Protein AF-A0A229GHH5-F1 (afdb_monomer_lite)

Radius of gyration: 26.17 Å; chains: 1; bounding box: 45×93×49 Å

Foldseek 3Di:
DDDDDDDDDDDDDDDDDDDDDDDDDPDPDPPQDDAAPAQFQKEKEKDWDKAQCPADPPDPVGNIDIWIKIKIAGAPDAPPFDADPSASYGYPGHHDADPVWAAAEEEEEEAAVCLPPDDPVQRNVRSNGYTYMGTSDNPDALVNVVVVVVVVCVVDPGRHDLQHYEYEYAFDDDDPPDATRRVRNCVVDVSYFKYWHWLHPGDPDDPDSPWTWTWIDGPVPPDDPDPTPTDTDDDDDD

Secondary structure (DSSP, 8-state):
---------PPPPPP---PPPPPPPPPPP--PPPPP-SSS-EEEEEEEEEETTSPPTT-TT--SEEEEEEEEEEBS--TTSPBPTTSSEEETPPB---TT-SEEEEEEEPPTT-TTS--HHHHHHHHTT-EEEEE--TT--HHHHHHHHHHHHHHSTTTEEEEEEEEEE-PPPPSTTPPPHHHHHHHH-TTEEEEEEES----S--S-TTS-EEEEEETT--SSTT--EEEE------

Sequence (238 aa):
MTTYTTGRGPHRSEPTASAPLAAPAPAPASAGMAAPTGPHPVGMISLPLVHRDRPEPGVRSKPFRELMVDVRYPAREVERYERTPGTFVHEDAPPALDPSGPRPVVLHSPGVGEAYAPSPLAEELASHGYVVVTIVQDDARASDVRFVLDQLISFAPGVLDLSRIGLVGRSARARAGGRPADLATLHDDPRITAVADLDGNLAASTDDPRTPLVAFFDRRLRGGEGTAVAATAARAGR

Structure (mmCIF, N/CA/C/O backbone):
data_AF-A0A229GHH5-F1
#
_entry.id   AF-A0A229GHH5-F1
#
loop_
_atom_site.group_PDB
_atom_site.id
_atom_site.type_symbol
_atom_site.label_atom_id
_atom_site.label_alt_id
_atom_site.label_comp_id
_atom_site.label_asym_id
_atom_site.label_entity_id
_atom_site.label_seq_id
_atom_site.pdbx_PDB_ins_code
_atom_site.Cartn_x
_atom_site.Cartn_y
_atom_site.Cartn_z
_atom_site.occupancy
_atom_site.B_iso_or_equiv
_atom_site.auth_seq_id
_atom_site.auth_comp_id
_atom_site.auth_asym_id
_atom_site.auth_atom_id
_atom_site.pdbx_PDB_model_num
ATOM 1 N N . MET A 1 1 ? -1.408 70.032 -23.522 1.00 40.44 1 MET A N 1
ATOM 2 C CA . MET A 1 1 ? -0.559 71.097 -22.952 1.00 40.44 1 MET A CA 1
ATOM 3 C C . MET A 1 1 ? -1.431 71.936 -22.033 1.00 40.44 1 MET A C 1
ATOM 5 O O . MET A 1 1 ? -2.161 72.787 -22.514 1.00 40.44 1 MET A O 1
ATOM 9 N N . THR A 1 2 ? -1.420 71.630 -20.734 1.00 30.27 2 THR A N 1
ATOM 10 C CA . THR A 1 2 ? -2.094 72.416 -19.690 1.00 30.27 2 THR A CA 1
ATOM 11 C C . THR A 1 2 ? -1.283 72.244 -18.413 1.00 30.27 2 THR A C 1
ATOM 13 O O . THR A 1 2 ? -1.240 71.161 -17.839 1.00 30.27 2 THR A O 1
ATOM 16 N N . THR A 1 3 ? -0.577 73.297 -18.025 1.00 29.25 3 THR A N 1
ATOM 17 C CA . THR A 1 3 ? 0.114 73.432 -16.741 1.00 29.25 3 THR A CA 1
ATOM 18 C C . THR A 1 3 ? -0.715 74.338 -15.846 1.00 29.25 3 THR A C 1
ATOM 20 O O . THR A 1 3 ? -1.084 75.421 -16.293 1.00 29.25 3 THR A O 1
ATOM 23 N N . TYR A 1 4 ? -0.912 73.958 -14.583 1.00 28.27 4 TYR A N 1
ATOM 24 C CA . TYR A 1 4 ? -1.168 74.917 -13.511 1.00 28.27 4 TYR A CA 1
ATOM 25 C C . TYR A 1 4 ? -0.300 74.594 -12.294 1.00 28.27 4 TYR A C 1
ATOM 27 O O . TYR A 1 4 ? -0.301 73.486 -11.763 1.00 28.27 4 TYR A O 1
ATOM 35 N N . THR A 1 5 ? 0.477 75.609 -11.930 1.00 33.56 5 THR A N 1
ATOM 36 C CA . THR A 1 5 ? 1.365 75.741 -10.775 1.00 33.56 5 THR A CA 1
ATOM 37 C C . THR A 1 5 ? 0.596 76.295 -9.571 1.00 33.56 5 THR A C 1
ATOM 39 O O . THR A 1 5 ? -0.406 76.981 -9.756 1.00 33.56 5 THR A O 1
ATOM 42 N N . THR A 1 6 ? 1.180 76.095 -8.380 1.00 35.06 6 THR A N 1
ATOM 43 C CA . THR A 1 6 ? 1.045 76.782 -7.066 1.00 35.06 6 THR A CA 1
ATOM 44 C C . THR A 1 6 ? 0.482 75.860 -5.975 1.00 35.06 6 THR A C 1
ATOM 46 O O . THR A 1 6 ? -0.466 75.132 -6.211 1.00 35.06 6 THR A O 1
ATOM 49 N N . GLY A 1 7 ? 1.037 75.772 -4.764 1.00 32.44 7 GLY A N 1
ATOM 50 C CA . GLY A 1 7 ? 2.094 76.539 -4.112 1.00 32.44 7 GLY A CA 1
ATOM 51 C C . GLY A 1 7 ? 2.624 75.803 -2.870 1.00 32.44 7 GLY A C 1
ATOM 52 O O . GLY A 1 7 ? 2.018 74.856 -2.376 1.00 32.44 7 GLY A O 1
ATOM 53 N N . ARG A 1 8 ? 3.799 76.233 -2.404 1.00 34.56 8 ARG A N 1
ATOM 54 C CA . ARG A 1 8 ? 4.569 75.681 -1.280 1.00 34.56 8 ARG A CA 1
ATOM 55 C C . ARG A 1 8 ? 4.368 76.564 -0.043 1.00 34.56 8 ARG A C 1
ATOM 57 O O . ARG A 1 8 ? 4.677 77.749 -0.103 1.00 34.56 8 ARG A O 1
ATOM 64 N N . GLY A 1 9 ? 3.923 75.977 1.067 1.00 35.19 9 GLY A N 1
ATOM 65 C CA . GLY A 1 9 ? 4.003 76.536 2.424 1.00 35.19 9 GLY A CA 1
ATOM 66 C C . GLY A 1 9 ? 4.764 75.567 3.349 1.00 35.19 9 GLY A C 1
ATOM 67 O O . GLY A 1 9 ? 4.702 74.359 3.111 1.00 35.19 9 GLY A O 1
ATOM 68 N N . PRO A 1 10 ? 5.538 76.041 4.345 1.00 40.44 10 PRO A N 1
ATOM 69 C CA . PRO A 1 10 ? 6.452 75.199 5.116 1.00 40.44 10 PRO A CA 1
ATOM 70 C C . PRO A 1 10 ? 5.734 74.530 6.297 1.00 40.44 10 PRO A C 1
ATOM 72 O O . PRO A 1 10 ? 5.226 75.215 7.183 1.00 40.44 10 PRO A O 1
ATOM 75 N N . HIS A 1 11 ? 5.723 73.195 6.346 1.00 38.75 11 HIS A N 1
ATOM 76 C CA . HIS A 1 11 ? 5.256 72.459 7.522 1.00 38.75 11 HIS A CA 1
ATOM 77 C C . HIS A 1 11 ? 6.416 72.143 8.471 1.00 38.75 11 HIS A C 1
ATOM 79 O O . HIS A 1 11 ? 7.447 71.600 8.078 1.00 38.75 11 HIS A O 1
ATOM 85 N N . ARG A 1 12 ? 6.200 72.550 9.725 1.00 36.72 12 ARG A N 1
ATOM 86 C CA . ARG A 1 12 ? 6.979 72.253 10.928 1.00 36.72 12 ARG A CA 1
ATOM 87 C C . ARG A 1 12 ? 7.277 70.758 11.064 1.00 36.72 12 ARG A C 1
ATOM 89 O O . ARG A 1 12 ? 6.401 69.930 10.847 1.00 36.72 12 ARG A O 1
ATOM 96 N N . SER A 1 13 ? 8.489 70.457 11.512 1.00 37.50 13 SER A N 1
ATOM 97 C CA . SER A 1 13 ? 8.941 69.135 11.937 1.00 37.50 13 SER A CA 1
ATOM 98 C C . SER A 1 13 ? 8.205 68.701 13.211 1.00 37.50 13 SER A C 1
ATOM 100 O O . SER A 1 13 ? 8.358 69.341 14.252 1.00 37.50 13 SER A O 1
ATOM 102 N N . GLU A 1 14 ? 7.422 67.626 13.137 1.00 39.31 14 GLU A N 1
ATOM 103 C CA . GLU A 1 14 ? 6.889 66.924 14.311 1.00 39.31 14 GLU A CA 1
ATOM 104 C C . GLU A 1 14 ? 7.851 65.802 14.752 1.00 39.31 14 GLU A C 1
ATOM 106 O O . GLU A 1 14 ? 8.554 65.231 13.913 1.00 39.31 14 GLU A O 1
ATOM 111 N N . PRO A 1 15 ? 7.932 65.496 16.059 1.00 37.75 15 PRO A N 1
ATOM 112 C CA . PRO A 1 15 ? 8.856 64.502 16.586 1.00 37.75 15 PRO A CA 1
ATOM 113 C C . PRO A 1 15 ? 8.363 63.083 16.280 1.00 37.75 15 PRO A C 1
ATOM 115 O O . PRO A 1 15 ? 7.244 62.710 16.627 1.00 37.75 15 PRO A O 1
ATOM 118 N N . THR A 1 16 ? 9.226 62.281 15.654 1.00 37.66 16 THR A N 1
ATOM 119 C CA . THR A 1 16 ? 9.014 60.853 15.396 1.00 37.66 16 THR A CA 1
ATOM 120 C C . THR A 1 16 ? 8.729 60.113 16.702 1.00 37.66 16 THR A C 1
ATOM 122 O O . THR A 1 16 ? 9.614 59.947 17.542 1.00 37.66 16 THR A O 1
ATOM 125 N N . ALA A 1 17 ? 7.494 59.643 16.866 1.00 42.03 17 ALA A N 1
ATOM 126 C CA . ALA A 1 17 ? 7.137 58.692 17.905 1.00 42.03 17 ALA A CA 1
ATOM 127 C C . ALA A 1 17 ? 7.855 57.356 17.640 1.00 42.03 17 ALA A C 1
ATOM 129 O O . ALA A 1 17 ? 7.680 56.748 16.583 1.00 42.03 17 ALA A O 1
ATOM 130 N N . SER A 1 18 ? 8.671 56.905 18.598 1.00 38.50 18 SER A N 1
ATOM 131 C CA . SER A 1 18 ? 9.253 55.559 18.605 1.00 38.50 18 SER A CA 1
ATOM 132 C C . SER A 1 18 ? 8.143 54.512 18.595 1.00 38.50 18 SER A C 1
ATOM 134 O O . SER A 1 18 ? 7.381 54.397 19.555 1.00 38.50 18 SER A O 1
ATOM 136 N N . ALA A 1 19 ? 8.073 53.730 17.520 1.00 43.72 19 ALA A N 1
ATOM 137 C CA . ALA A 1 19 ? 7.270 52.517 17.479 1.00 43.72 19 ALA A CA 1
ATOM 138 C C . ALA A 1 19 ? 7.817 51.500 18.503 1.00 43.72 19 ALA A C 1
ATOM 140 O O . ALA A 1 19 ? 9.039 51.369 18.633 1.00 43.72 19 ALA A O 1
ATOM 141 N N . PRO A 1 20 ? 6.954 50.778 19.239 1.00 41.09 20 PRO A N 1
ATOM 142 C CA . PRO A 1 20 ? 7.407 49.753 20.165 1.00 41.09 20 PRO A CA 1
ATOM 143 C C . PRO A 1 20 ? 8.092 48.616 19.398 1.00 41.09 20 PRO A C 1
ATOM 145 O O . PRO A 1 20 ? 7.658 48.219 18.315 1.00 41.09 20 PRO A O 1
ATOM 148 N N . LEU A 1 21 ? 9.180 48.108 19.976 1.00 41.56 21 LEU A N 1
ATOM 149 C CA . LEU A 1 21 ? 9.938 46.968 19.476 1.00 41.56 21 LEU A CA 1
ATOM 150 C C . LEU A 1 21 ? 8.985 45.770 19.329 1.00 41.56 21 LEU A C 1
ATOM 152 O O . LEU A 1 2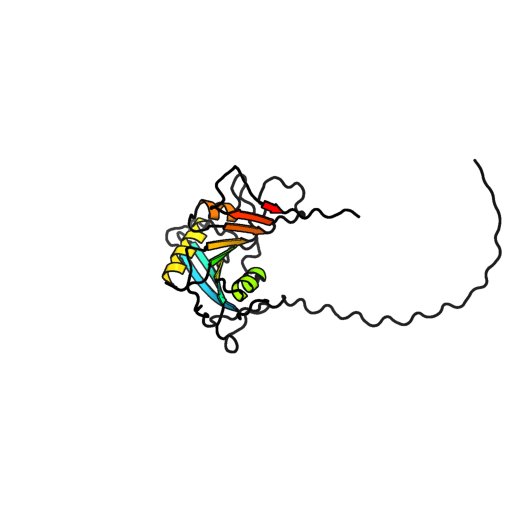1 ? 8.398 45.320 20.314 1.00 41.56 21 LEU A O 1
ATOM 156 N N . ALA A 1 22 ? 8.797 45.295 18.097 1.00 45.84 22 ALA A N 1
ATOM 157 C CA . ALA A 1 22 ? 7.974 44.129 17.812 1.00 45.84 22 ALA A CA 1
ATOM 158 C C . ALA A 1 22 ? 8.454 42.938 18.655 1.00 45.84 22 ALA A C 1
ATOM 160 O O . ALA A 1 22 ? 9.649 42.636 18.691 1.00 45.84 22 ALA A O 1
ATOM 161 N N . ALA A 1 23 ? 7.519 42.274 19.338 1.00 48.00 23 ALA A N 1
ATOM 162 C CA . ALA A 1 23 ? 7.799 41.022 20.026 1.00 48.00 23 ALA A CA 1
ATOM 163 C C . ALA A 1 23 ? 8.396 40.012 19.027 1.00 48.00 23 ALA A C 1
ATOM 165 O O . ALA A 1 23 ? 7.978 39.998 17.863 1.00 48.00 23 ALA A O 1
ATOM 166 N N . PRO A 1 24 ? 9.369 39.181 19.444 1.00 40.34 24 PRO A N 1
ATOM 167 C CA . PRO A 1 24 ? 9.957 38.192 18.556 1.00 40.34 24 PRO A CA 1
ATOM 168 C C . PRO A 1 24 ? 8.851 37.283 18.019 1.00 40.34 24 PRO A C 1
ATOM 170 O O . PRO A 1 24 ? 8.047 36.747 18.784 1.00 40.34 24 PRO A O 1
ATOM 173 N N . ALA A 1 25 ? 8.802 37.135 16.693 1.00 50.66 25 ALA A N 1
ATOM 174 C CA . ALA A 1 25 ? 7.968 36.127 16.058 1.00 50.66 25 ALA A CA 1
ATOM 175 C C . ALA A 1 25 ? 8.292 34.761 16.690 1.00 50.66 25 ALA A C 1
ATOM 177 O O . ALA A 1 25 ? 9.471 34.499 16.962 1.00 50.66 25 ALA A O 1
ATOM 178 N N . PRO A 1 26 ? 7.291 33.899 16.949 1.00 46.25 26 PRO A N 1
ATOM 179 C CA . PRO A 1 26 ? 7.573 32.552 17.414 1.00 46.25 26 PRO A CA 1
ATOM 180 C C . PRO A 1 26 ? 8.556 31.912 16.432 1.00 46.25 26 PRO A C 1
ATOM 182 O O . PRO A 1 26 ? 8.363 31.980 15.215 1.00 46.25 26 PRO A O 1
ATOM 185 N N . ALA A 1 27 ? 9.644 31.354 16.969 1.00 45.12 27 ALA A N 1
ATOM 186 C CA . ALA A 1 27 ? 10.588 30.573 16.187 1.00 45.12 27 ALA A CA 1
ATOM 187 C C . ALA A 1 27 ? 9.804 29.540 15.359 1.00 45.12 27 ALA A C 1
ATOM 189 O O . ALA A 1 27 ? 8.795 29.029 15.860 1.00 45.12 27 ALA A O 1
ATOM 190 N N . PRO A 1 28 ? 10.215 29.237 14.113 1.00 43.75 28 PRO A N 1
ATOM 191 C CA . PRO A 1 28 ? 9.546 28.207 13.334 1.00 43.75 28 PRO A CA 1
ATOM 192 C C . PRO A 1 28 ? 9.503 26.943 14.189 1.00 43.75 28 PRO A C 1
ATOM 194 O O . PRO A 1 28 ? 10.549 26.449 14.615 1.00 43.75 28 PRO A O 1
ATOM 197 N N . ALA A 1 29 ? 8.291 26.470 14.498 1.00 48.94 29 ALA A N 1
ATOM 198 C CA . ALA A 1 29 ? 8.112 25.167 15.110 1.00 48.94 29 ALA A CA 1
ATOM 199 C C . ALA A 1 29 ? 8.926 24.190 14.264 1.00 48.94 29 ALA A C 1
ATOM 201 O O . ALA A 1 29 ? 8.795 24.193 13.036 1.00 48.94 29 ALA A O 1
ATOM 202 N N . SER A 1 30 ? 9.824 23.433 14.898 1.00 46.38 30 SER A N 1
ATOM 203 C CA . SER A 1 30 ? 10.530 22.348 14.229 1.00 46.38 30 SER A CA 1
ATOM 204 C C . SER A 1 30 ? 9.482 21.569 13.447 1.00 46.38 30 SER A C 1
ATOM 206 O O . SER A 1 30 ? 8.505 21.121 14.047 1.00 46.38 30 SER A O 1
ATOM 208 N N . ALA A 1 31 ? 9.620 21.534 12.121 1.00 47.34 31 ALA A N 1
ATOM 209 C CA . ALA A 1 31 ? 8.648 20.956 11.205 1.00 47.34 31 ALA A CA 1
ATOM 210 C C . ALA A 1 31 ? 8.628 19.432 11.385 1.00 47.34 31 ALA A C 1
ATOM 212 O O . ALA A 1 31 ? 9.148 18.678 10.569 1.00 47.34 31 ALA A O 1
ATOM 213 N N . GLY A 1 32 ? 8.098 18.985 12.519 1.00 60.50 32 GLY A N 1
ATOM 214 C CA . GLY A 1 32 ? 7.691 17.617 12.736 1.00 60.50 32 GLY A CA 1
ATOM 215 C C . GLY A 1 32 ? 6.483 17.367 11.855 1.00 60.50 32 GLY A C 1
ATOM 216 O O . GLY A 1 32 ? 5.580 18.201 11.761 1.00 60.50 32 GLY A O 1
ATOM 217 N N . MET A 1 33 ? 6.500 16.231 11.179 1.00 71.94 33 MET A N 1
ATOM 218 C CA . MET A 1 33 ? 5.370 15.730 10.419 1.00 71.94 33 MET A CA 1
ATOM 219 C C . MET A 1 33 ? 4.078 15.781 11.258 1.00 71.94 33 MET A C 1
ATOM 221 O O . MET A 1 33 ? 4.120 15.601 12.477 1.00 71.94 33 MET A O 1
ATOM 225 N N . ALA A 1 34 ? 2.934 16.058 10.625 1.00 84.75 34 ALA A N 1
ATOM 226 C CA . ALA A 1 34 ? 1.648 16.037 11.319 1.00 84.75 34 ALA A CA 1
ATOM 227 C C . ALA A 1 34 ? 1.320 14.611 11.789 1.00 84.75 34 ALA A C 1
ATOM 229 O O . ALA A 1 34 ? 1.613 13.647 11.081 1.00 84.75 34 ALA A O 1
ATOM 230 N N . ALA A 1 35 ? 0.729 14.488 12.979 1.00 89.00 35 ALA A N 1
ATOM 231 C CA . ALA A 1 35 ? 0.304 13.195 13.506 1.00 89.00 35 ALA A CA 1
ATOM 232 C C . ALA A 1 35 ? -0.832 12.605 12.651 1.00 89.00 35 ALA A C 1
ATOM 234 O O . ALA A 1 35 ? -1.714 13.371 12.244 1.00 89.00 35 ALA A O 1
ATOM 235 N N . PRO A 1 36 ? -0.845 11.277 12.418 1.00 93.94 36 PRO A N 1
ATOM 236 C CA . PRO A 1 36 ? -1.957 10.619 11.753 1.00 93.94 36 PRO A CA 1
ATOM 237 C C . PRO A 1 36 ? -3.274 10.837 12.498 1.00 93.94 36 PRO A C 1
ATOM 239 O O . PRO A 1 36 ? -3.293 10.862 13.731 1.00 93.94 36 PRO A O 1
ATOM 242 N N . THR A 1 37 ? -4.375 10.994 11.763 1.00 95.31 37 THR A N 1
ATOM 243 C CA . THR A 1 37 ? -5.684 11.332 12.354 1.00 95.31 37 THR A CA 1
ATOM 244 C C . THR A 1 37 ? -6.583 10.124 12.608 1.00 95.31 37 THR A C 1
ATOM 246 O O . THR A 1 37 ? -7.605 10.244 13.288 1.00 95.31 37 THR A O 1
ATOM 249 N N . GLY A 1 38 ? -6.205 8.954 12.089 1.00 93.50 38 GLY A N 1
ATOM 250 C CA . GLY A 1 38 ? -6.979 7.731 12.239 1.00 93.50 38 GLY A CA 1
ATOM 251 C C . GLY A 1 38 ? -6.959 7.166 13.666 1.00 93.50 38 GLY A C 1
ATOM 252 O O . GLY A 1 38 ? -6.107 7.517 14.484 1.00 93.50 38 GLY A O 1
ATOM 253 N N . PRO A 1 39 ? -7.900 6.264 13.991 1.00 94.44 39 PRO A N 1
ATOM 254 C CA . PRO A 1 39 ? -8.067 5.738 15.346 1.00 94.44 39 PRO A CA 1
ATOM 255 C C . PRO A 1 39 ? -6.986 4.731 15.763 1.00 94.44 39 PRO A C 1
ATOM 257 O O . PRO A 1 39 ? -6.932 4.351 16.934 1.00 94.44 39 PRO A O 1
ATOM 260 N N . HIS A 1 40 ? -6.172 4.244 14.826 1.00 94.88 40 HIS A N 1
ATOM 261 C CA . HIS A 1 40 ? -5.180 3.211 15.095 1.00 94.88 40 HIS A CA 1
ATOM 262 C C . HIS A 1 40 ? -3.765 3.793 15.161 1.00 94.88 40 HIS A C 1
ATOM 264 O O . HIS A 1 40 ? -3.376 4.532 14.252 1.00 94.88 40 HIS A O 1
ATOM 270 N N . PRO A 1 41 ? -2.950 3.413 16.164 1.00 97.06 41 PRO A N 1
ATOM 271 C CA . PRO A 1 41 ? -1.518 3.650 16.076 1.00 97.06 41 PRO A CA 1
ATOM 272 C C . PRO A 1 41 ? -0.931 2.810 14.930 1.00 97.06 41 PRO A C 1
ATOM 274 O O . PRO A 1 41 ? -1.500 1.786 14.541 1.00 97.06 41 PRO A O 1
ATOM 277 N N . VAL A 1 42 ? 0.203 3.238 14.375 1.00 97.38 42 VAL A N 1
ATOM 278 C CA . VAL A 1 42 ? 0.770 2.637 13.159 1.00 97.38 42 VAL A CA 1
ATOM 279 C C . VAL A 1 42 ? 1.999 1.801 13.498 1.00 97.38 42 VAL A C 1
ATOM 281 O O . VAL A 1 42 ? 2.959 2.301 14.079 1.00 97.38 42 VAL A O 1
ATOM 284 N N . GLY A 1 43 ? 1.965 0.527 13.113 1.00 96.75 43 GLY A N 1
ATOM 285 C CA . GLY A 1 43 ? 3.115 -0.372 13.131 1.00 96.75 43 GLY A CA 1
ATOM 286 C C . GLY A 1 43 ? 3.763 -0.489 11.753 1.00 96.75 43 GLY A C 1
ATOM 287 O O . GLY A 1 43 ? 3.122 -0.203 10.737 1.00 96.75 43 GLY A O 1
ATOM 288 N N . MET A 1 44 ? 5.020 -0.930 11.710 1.00 95.56 44 MET A N 1
ATOM 289 C CA . MET A 1 44 ? 5.717 -1.262 10.470 1.00 95.56 44 MET A CA 1
ATOM 290 C C . MET A 1 44 ? 6.658 -2.442 10.633 1.00 95.56 44 MET A C 1
ATOM 292 O O . MET A 1 44 ? 7.325 -2.584 11.652 1.00 95.56 44 MET A O 1
ATOM 296 N N . ILE A 1 45 ? 6.753 -3.229 9.565 1.00 93.75 45 ILE A N 1
ATOM 297 C CA . ILE A 1 45 ? 7.834 -4.188 9.348 1.00 93.75 45 ILE A CA 1
ATOM 298 C C . ILE A 1 45 ? 8.508 -3.891 8.011 1.00 93.75 45 ILE A C 1
ATOM 300 O O . ILE A 1 45 ? 7.832 -3.537 7.040 1.00 93.75 45 ILE A O 1
ATOM 304 N N . SER A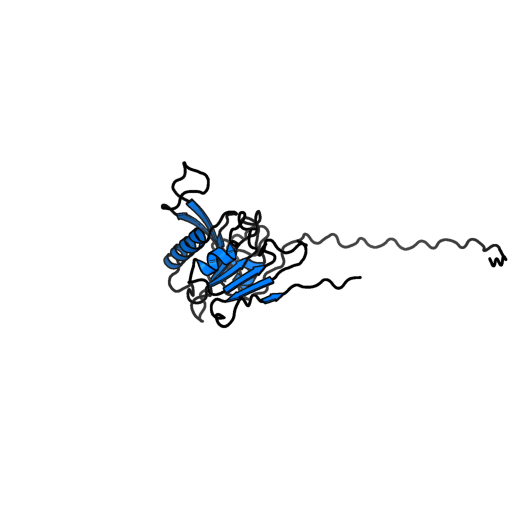 1 46 ? 9.823 -4.085 7.947 1.00 93.38 46 SER A N 1
ATOM 305 C CA . SER A 1 46 ? 10.592 -4.019 6.703 1.00 93.38 46 SER A CA 1
ATOM 306 C C . SER A 1 46 ? 11.002 -5.429 6.284 1.00 93.38 46 SER A C 1
ATOM 308 O O . SER A 1 46 ? 11.700 -6.144 6.999 1.00 93.38 46 SER A O 1
ATOM 310 N N . LEU A 1 47 ? 10.547 -5.845 5.107 1.00 92.94 47 LEU A N 1
ATOM 311 C CA . LEU A 1 47 ? 10.716 -7.185 4.569 1.00 92.94 47 LEU A CA 1
ATOM 312 C C . LEU A 1 47 ? 11.755 -7.173 3.441 1.00 92.94 47 LEU A C 1
ATOM 314 O O . LEU A 1 47 ? 11.491 -6.607 2.374 1.00 92.94 47 LEU A O 1
ATOM 318 N N . PRO A 1 48 ? 12.916 -7.822 3.625 1.00 93.38 48 PRO A N 1
ATOM 319 C CA . PRO A 1 48 ? 13.818 -8.112 2.524 1.00 93.38 48 PRO A CA 1
ATOM 320 C C . PRO A 1 48 ? 13.258 -9.276 1.700 1.00 93.38 48 PRO A C 1
ATOM 322 O O . PRO A 1 48 ? 13.111 -10.395 2.194 1.00 93.38 48 PRO A O 1
ATOM 325 N N . LEU A 1 49 ? 12.960 -9.031 0.426 1.00 93.88 49 LEU A N 1
ATOM 326 C CA . LEU A 1 49 ? 12.461 -10.038 -0.506 1.00 93.88 49 LEU A CA 1
ATOM 327 C C . LEU A 1 49 ? 13.446 -10.244 -1.657 1.00 93.88 49 LEU A C 1
ATOM 329 O O . LEU A 1 49 ? 14.038 -9.298 -2.172 1.00 93.88 49 LEU A O 1
ATOM 333 N N . VAL A 1 50 ? 13.600 -11.493 -2.098 1.00 94.69 50 VAL A N 1
ATOM 334 C CA . VAL A 1 50 ? 14.512 -11.852 -3.193 1.00 94.69 50 VAL A CA 1
ATOM 335 C C . VAL A 1 50 ? 13.738 -12.529 -4.314 1.00 94.69 50 VAL A C 1
ATOM 337 O O . VAL A 1 50 ? 13.290 -13.668 -4.177 1.00 94.69 50 VAL A O 1
ATOM 340 N N . HIS A 1 51 ? 13.633 -11.854 -5.454 1.00 93.31 51 HIS A N 1
ATOM 341 C CA . HIS A 1 51 ? 13.089 -12.415 -6.680 1.00 93.31 51 HIS A CA 1
ATOM 342 C C . HIS A 1 51 ? 14.206 -13.110 -7.468 1.00 93.31 51 HIS A C 1
ATOM 344 O O . HIS A 1 51 ? 14.957 -12.488 -8.221 1.00 93.31 51 HIS A O 1
ATOM 350 N N . ARG A 1 52 ? 14.312 -14.432 -7.297 1.00 91.69 52 ARG A N 1
ATOM 351 C CA . ARG A 1 52 ? 15.421 -15.237 -7.842 1.00 91.69 52 ARG A CA 1
ATOM 352 C C . ARG A 1 52 ? 15.448 -15.319 -9.366 1.00 91.69 52 ARG A C 1
ATOM 354 O O . ARG A 1 52 ? 16.525 -15.302 -9.941 1.00 91.69 52 ARG A O 1
ATOM 361 N N . ASP A 1 53 ? 14.280 -15.342 -10.000 1.00 88.69 53 ASP A N 1
ATOM 362 C CA . ASP A 1 53 ? 14.170 -15.512 -11.458 1.00 88.69 53 ASP A CA 1
ATOM 363 C C . ASP A 1 53 ? 14.202 -14.191 -12.243 1.00 88.69 53 ASP A C 1
ATOM 365 O O . ASP A 1 53 ? 13.926 -14.159 -13.443 1.00 88.69 53 ASP A O 1
ATOM 369 N N . ARG A 1 54 ? 14.496 -13.074 -11.570 1.00 85.56 54 ARG A N 1
ATOM 370 C CA . ARG A 1 54 ? 14.384 -11.733 -12.143 1.00 85.56 54 ARG A CA 1
ATOM 371 C C . ARG A 1 54 ? 15.707 -11.003 -11.944 1.00 85.56 54 ARG A C 1
ATOM 373 O O . ARG A 1 54 ? 15.990 -10.588 -10.829 1.00 85.56 54 ARG A O 1
ATOM 380 N N . PRO A 1 55 ? 16.506 -10.792 -12.999 1.00 87.56 55 PRO A N 1
ATOM 381 C CA . PRO A 1 55 ? 17.773 -10.084 -12.877 1.00 87.56 55 PRO A CA 1
ATOM 382 C C . PRO A 1 55 ? 17.614 -8.622 -12.461 1.00 87.56 55 PRO A C 1
ATOM 384 O O . PRO A 1 55 ? 16.640 -7.946 -12.818 1.00 87.56 55 PRO A O 1
ATOM 387 N N . GLU A 1 56 ? 18.624 -8.117 -11.766 1.00 85.69 56 GLU A N 1
ATOM 388 C CA . GLU A 1 56 ? 18.778 -6.708 -11.425 1.00 85.69 56 GLU A CA 1
ATOM 389 C C . GLU A 1 56 ? 18.889 -5.849 -12.710 1.00 85.69 56 GLU A C 1
ATOM 391 O O . GLU A 1 56 ? 19.734 -6.128 -13.572 1.00 85.69 56 GLU A O 1
ATOM 396 N N . PRO A 1 57 ? 18.056 -4.807 -12.907 1.00 81.25 57 PRO A N 1
ATOM 397 C CA . PRO A 1 57 ? 18.150 -3.913 -14.055 1.00 81.25 57 PRO A CA 1
ATOM 398 C C . PRO A 1 57 ? 19.551 -3.337 -14.219 1.00 81.25 57 PRO A C 1
ATOM 400 O O . PRO A 1 57 ? 20.079 -2.676 -13.335 1.00 81.25 57 PRO A O 1
ATOM 403 N N . GLY A 1 58 ? 20.143 -3.537 -15.394 1.00 82.19 58 GLY A N 1
ATOM 404 C CA . GLY A 1 58 ? 21.436 -2.936 -15.723 1.00 82.19 58 GLY A CA 1
ATOM 405 C C . GLY A 1 58 ? 22.644 -3.572 -15.028 1.00 82.19 58 GLY A C 1
ATOM 406 O O . GLY A 1 58 ? 23.766 -3.207 -15.365 1.00 82.19 58 GLY A O 1
ATOM 407 N N . VAL A 1 59 ? 22.455 -4.563 -14.149 1.00 85.00 59 VAL A N 1
ATOM 408 C CA . VAL A 1 59 ? 23.549 -5.257 -13.455 1.00 85.00 59 VAL A CA 1
ATOM 409 C C . VAL A 1 59 ? 23.600 -6.713 -13.912 1.00 85.00 59 VAL A C 1
ATOM 411 O O . VAL A 1 59 ? 22.977 -7.601 -13.339 1.00 85.00 59 VAL A O 1
ATOM 414 N N . ARG A 1 60 ? 24.379 -6.980 -14.968 1.00 81.00 60 ARG A N 1
ATOM 415 C CA . ARG A 1 60 ? 24.475 -8.321 -15.583 1.00 81.00 60 ARG A CA 1
ATOM 416 C C . ARG A 1 60 ? 24.960 -9.413 -14.626 1.00 81.00 60 ARG A C 1
ATOM 418 O O . ARG A 1 60 ? 24.628 -10.574 -14.820 1.00 81.00 60 ARG A O 1
ATOM 425 N N . SER A 1 61 ? 25.763 -9.050 -13.630 1.00 87.75 61 SER A N 1
ATOM 426 C CA . SER A 1 61 ? 26.341 -9.981 -12.657 1.00 87.75 61 SER A CA 1
ATOM 427 C C . SER A 1 61 ? 25.377 -10.389 -11.544 1.00 87.75 61 SER A C 1
ATOM 429 O O . SER A 1 61 ? 25.711 -11.293 -10.782 1.00 87.75 61 SER A O 1
ATOM 431 N N . LYS A 1 62 ? 24.203 -9.752 -11.433 1.00 89.81 62 LYS A N 1
ATOM 432 C CA . LYS A 1 62 ? 23.226 -10.029 -10.378 1.00 89.81 62 LYS A CA 1
ATOM 433 C C . LYS A 1 62 ? 21.967 -10.656 -11.002 1.00 89.81 62 LYS A C 1
ATOM 435 O O . LYS A 1 62 ? 21.066 -9.936 -11.439 1.00 89.81 62 LYS A O 1
ATOM 440 N N . PRO A 1 63 ? 21.908 -12.002 -11.098 1.00 90.75 63 PRO A N 1
ATOM 441 C CA . PRO A 1 63 ? 20.845 -12.714 -11.815 1.00 90.75 63 PRO A CA 1
ATOM 442 C C . PRO A 1 63 ? 19.512 -12.762 -11.052 1.00 90.75 63 PRO A C 1
ATOM 444 O O . PRO A 1 63 ? 18.559 -13.358 -11.535 1.00 90.75 63 PRO A O 1
ATOM 447 N N . PHE A 1 64 ? 19.440 -12.118 -9.892 1.00 91.06 64 PHE A N 1
ATOM 448 C CA . PHE A 1 64 ? 18.265 -11.998 -9.043 1.00 91.06 64 PHE A CA 1
ATOM 449 C C . PHE A 1 64 ? 18.058 -10.532 -8.660 1.00 91.06 64 PHE A C 1
ATOM 451 O O . PHE A 1 64 ? 18.974 -9.712 -8.756 1.00 91.06 64 PHE A O 1
ATOM 458 N N . ARG A 1 65 ? 16.860 -10.212 -8.186 1.00 92.06 65 ARG A N 1
ATOM 459 C CA . ARG A 1 65 ? 16.479 -8.869 -7.762 1.00 92.06 65 ARG A CA 1
ATOM 460 C C . ARG A 1 65 ? 16.158 -8.910 -6.281 1.00 92.06 65 ARG A C 1
ATOM 462 O O . ARG A 1 65 ? 15.357 -9.724 -5.836 1.00 92.06 65 ARG A O 1
ATOM 469 N N . GLU A 1 66 ? 16.797 -8.033 -5.528 1.00 91.69 66 GLU A N 1
ATOM 470 C CA . GLU A 1 66 ? 16.487 -7.815 -4.117 1.00 91.69 66 GLU A CA 1
ATOM 471 C C . GLU A 1 66 ? 15.543 -6.627 -4.025 1.00 91.69 66 GLU A C 1
ATOM 473 O O . GLU A 1 66 ? 15.737 -5.636 -4.727 1.00 91.69 66 GLU A O 1
ATOM 478 N N . LEU A 1 67 ? 14.517 -6.739 -3.195 1.00 91.38 67 LEU A N 1
ATOM 479 C CA . LEU A 1 67 ? 13.517 -5.712 -2.952 1.00 91.38 67 LEU A CA 1
ATOM 480 C C . LEU A 1 67 ? 13.432 -5.508 -1.441 1.00 91.38 67 LEU A C 1
ATOM 482 O O . LEU A 1 67 ? 13.315 -6.479 -0.698 1.00 91.38 67 LEU A O 1
ATOM 486 N N . MET A 1 68 ? 13.454 -4.257 -0.998 1.00 92.31 68 MET A N 1
ATOM 487 C CA . MET A 1 68 ? 13.050 -3.911 0.362 1.00 92.31 68 MET A CA 1
ATOM 488 C C . MET A 1 68 ? 11.605 -3.444 0.319 1.00 92.31 68 MET A C 1
ATOM 490 O O . MET A 1 68 ? 11.244 -2.622 -0.526 1.00 92.31 68 MET A O 1
ATOM 494 N N . VAL A 1 69 ? 10.779 -3.996 1.199 1.00 93.38 69 VAL A N 1
ATOM 495 C CA . VAL A 1 69 ? 9.358 -3.669 1.274 1.00 93.38 69 VAL A CA 1
ATOM 496 C C . VAL A 1 69 ? 9.016 -3.235 2.683 1.00 93.38 69 VAL A C 1
ATOM 498 O O . VAL A 1 69 ? 9.135 -4.030 3.607 1.00 93.38 69 VAL A O 1
ATOM 501 N N . ASP A 1 70 ? 8.529 -2.013 2.837 1.00 94.06 70 ASP A N 1
ATOM 502 C CA . ASP A 1 70 ? 7.941 -1.575 4.095 1.00 94.06 70 ASP A CA 1
ATOM 503 C C . ASP A 1 70 ? 6.445 -1.868 4.083 1.00 94.06 70 ASP A C 1
ATOM 505 O O . ASP A 1 70 ? 5.720 -1.436 3.182 1.00 94.06 70 ASP A O 1
ATOM 509 N N . VAL A 1 71 ? 5.968 -2.554 5.115 1.00 94.44 71 VAL A N 1
ATOM 510 C CA . VAL A 1 71 ? 4.544 -2.797 5.335 1.00 94.44 71 VAL A CA 1
ATOM 511 C C . VAL A 1 71 ? 4.121 -2.013 6.565 1.00 94.44 71 VAL A C 1
ATOM 513 O O . VAL A 1 71 ? 4.513 -2.360 7.674 1.00 94.44 71 VAL A O 1
ATOM 516 N N . ARG A 1 72 ? 3.318 -0.965 6.369 1.00 95.69 72 ARG A N 1
ATOM 517 C CA . ARG A 1 72 ? 2.701 -0.166 7.436 1.00 95.69 72 ARG A CA 1
ATOM 518 C C . ARG A 1 72 ? 1.275 -0.647 7.674 1.00 95.69 72 ARG A C 1
ATOM 520 O O . ARG A 1 72 ? 0.542 -0.918 6.722 1.00 95.69 72 ARG A O 1
ATOM 527 N N . TYR A 1 73 ? 0.872 -0.773 8.931 1.00 95.44 73 TYR A N 1
ATOM 528 C CA . TYR A 1 73 ? -0.415 -1.370 9.294 1.00 95.44 73 TYR A CA 1
ATOM 529 C C . TYR A 1 73 ? -0.952 -0.830 10.630 1.00 95.44 73 TYR A C 1
ATOM 531 O O . TYR A 1 73 ? -0.179 -0.324 11.444 1.00 95.44 73 TYR A O 1
ATOM 539 N N . PRO A 1 74 ? -2.264 -0.971 10.905 1.00 96.38 74 PRO A N 1
ATOM 540 C CA . PRO A 1 74 ? -2.832 -0.702 12.223 1.00 96.38 74 PRO A CA 1
ATOM 541 C C . PRO A 1 74 ? -2.187 -1.597 13.282 1.00 96.38 74 PRO A C 1
ATOM 543 O O . PRO A 1 74 ? -2.274 -2.823 13.184 1.00 96.38 74 PRO A O 1
ATOM 546 N N . ALA A 1 75 ? -1.576 -1.013 14.306 1.00 95.81 75 ALA A N 1
ATOM 547 C CA . ALA A 1 75 ? -1.024 -1.728 15.451 1.00 95.81 75 ALA A CA 1
ATOM 548 C C . ALA A 1 75 ? -2.009 -1.726 16.628 1.00 95.81 75 ALA A C 1
ATOM 550 O O . ALA A 1 75 ? -2.835 -0.825 16.773 1.00 95.81 75 ALA A O 1
ATOM 551 N N . ARG A 1 76 ? -1.938 -2.750 17.486 1.00 93.25 76 ARG A N 1
ATOM 552 C CA . ARG A 1 76 ? -2.781 -2.829 18.699 1.00 93.25 76 ARG A CA 1
ATOM 553 C C . ARG A 1 76 ? -2.139 -2.195 19.935 1.00 93.25 76 ARG A C 1
ATOM 555 O O . ARG A 1 76 ? -2.842 -1.836 20.868 1.00 93.25 76 ARG A O 1
ATOM 562 N N . GLU A 1 77 ? -0.812 -2.120 19.959 1.00 93.50 77 GLU A N 1
ATOM 563 C CA . GLU A 1 77 ? 0.010 -1.633 21.069 1.00 93.50 77 GLU A CA 1
ATOM 564 C C . GLU A 1 77 ? 1.317 -1.099 20.482 1.00 93.50 77 GLU A C 1
ATOM 566 O O . GLU A 1 77 ? 1.912 -1.775 19.645 1.00 93.50 77 GLU A O 1
ATOM 571 N N . VAL A 1 78 ? 1.769 0.074 20.934 1.00 96.56 78 VAL A N 1
ATOM 572 C CA . VAL A 1 78 ? 2.989 0.713 20.409 1.00 96.56 78 VAL A CA 1
ATOM 573 C C . VAL A 1 78 ? 3.940 1.266 21.472 1.00 96.56 78 VAL A C 1
ATOM 575 O O . VAL A 1 78 ? 5.101 1.514 21.175 1.00 96.56 78 VAL A O 1
ATOM 578 N N . GLU A 1 79 ? 3.499 1.409 22.724 1.00 94.69 79 GLU A N 1
ATOM 579 C CA . GLU A 1 79 ? 4.265 2.069 23.800 1.00 94.69 79 GLU A CA 1
ATOM 580 C C . GLU A 1 79 ? 5.629 1.421 24.087 1.00 94.69 79 GLU A C 1
ATOM 582 O O . GLU A 1 79 ? 6.542 2.082 24.576 1.00 94.69 79 GLU A O 1
ATOM 587 N N . ARG A 1 80 ? 5.765 0.125 23.789 1.00 95.12 80 ARG A N 1
ATOM 588 C CA . ARG A 1 80 ? 6.976 -0.674 24.031 1.00 95.12 80 ARG A CA 1
ATOM 589 C C . ARG A 1 80 ? 7.869 -0.835 22.800 1.00 95.12 80 ARG A C 1
ATOM 591 O O . ARG A 1 80 ? 8.897 -1.497 22.899 1.00 95.12 80 ARG A O 1
ATOM 598 N N . TYR A 1 81 ? 7.461 -0.281 21.663 1.00 96.25 81 TYR A N 1
ATOM 599 C CA . TYR A 1 81 ? 8.094 -0.501 20.367 1.00 96.25 81 TYR A CA 1
ATOM 600 C C . TYR A 1 81 ? 8.806 0.765 19.907 1.00 96.25 81 TYR A C 1
ATOM 602 O O . TYR A 1 81 ? 8.303 1.879 20.094 1.00 96.25 81 TYR A O 1
ATOM 610 N N . GLU A 1 82 ? 9.984 0.581 19.315 1.00 95.75 82 GLU A N 1
ATOM 611 C CA . GLU A 1 82 ? 10.801 1.682 18.820 1.00 95.75 82 GLU A CA 1
ATOM 612 C C . GLU A 1 82 ? 10.032 2.471 17.763 1.00 95.75 82 GLU A C 1
ATOM 614 O O . GLU A 1 82 ? 9.449 1.906 16.842 1.00 95.75 82 GLU A O 1
ATOM 619 N N . ARG A 1 83 ? 10.004 3.794 17.921 1.00 95.19 83 ARG A N 1
ATOM 620 C CA . ARG A 1 83 ? 9.377 4.692 16.957 1.00 95.19 83 ARG A CA 1
ATOM 621 C C . ARG A 1 83 ? 10.420 5.118 15.933 1.00 95.19 83 ARG A C 1
ATOM 623 O O . ARG A 1 83 ? 11.413 5.738 16.317 1.00 95.19 83 ARG A O 1
ATOM 630 N N . THR A 1 84 ? 10.164 4.875 14.650 1.00 91.62 84 THR A N 1
ATOM 631 C CA . THR A 1 84 ? 11.084 5.271 13.579 1.00 91.62 84 THR A CA 1
ATOM 632 C C . THR A 1 84 ? 11.282 6.800 13.611 1.00 91.62 84 THR A C 1
ATOM 634 O O . THR A 1 84 ? 10.292 7.550 13.575 1.00 91.62 84 THR A O 1
ATOM 637 N N . PRO A 1 85 ? 12.531 7.302 13.684 1.00 88.56 85 PRO A N 1
ATOM 638 C CA . PRO A 1 85 ? 12.810 8.728 13.835 1.00 88.56 85 PRO A CA 1
ATOM 639 C C . PRO A 1 85 ? 12.123 9.602 12.780 1.00 88.56 85 PRO A C 1
ATOM 641 O O . PRO A 1 85 ? 12.223 9.358 11.582 1.00 88.56 85 PRO A O 1
ATOM 644 N N . GLY A 1 86 ? 11.436 10.655 13.233 1.00 87.62 86 GLY A N 1
ATOM 645 C CA . GLY A 1 86 ? 10.754 11.613 12.353 1.00 87.62 86 GLY A CA 1
ATOM 646 C C . GLY A 1 86 ? 9.387 11.168 11.811 1.00 87.62 86 GLY A C 1
ATOM 647 O O . GLY A 1 86 ? 8.770 11.934 11.079 1.00 87.62 86 GLY A O 1
ATOM 648 N N . THR A 1 87 ? 8.892 9.988 12.196 1.00 92.31 87 THR A N 1
ATOM 649 C CA . THR A 1 87 ? 7.610 9.396 11.741 1.00 92.31 87 THR A CA 1
ATOM 650 C C . THR A 1 87 ? 6.693 9.101 12.926 1.00 92.31 87 THR A C 1
ATOM 652 O O . THR A 1 87 ? 7.152 9.226 14.051 1.00 92.31 87 THR A O 1
ATOM 655 N N . PHE A 1 88 ? 5.441 8.671 12.752 1.00 94.75 88 PHE A N 1
ATOM 656 C CA . PHE A 1 88 ? 4.579 8.131 13.830 1.00 94.75 88 PHE A CA 1
ATOM 657 C C . PHE A 1 88 ? 4.473 6.601 13.806 1.00 94.75 88 PHE A C 1
ATOM 659 O O . PHE A 1 88 ? 3.546 6.017 14.367 1.00 94.75 88 PHE A O 1
ATOM 666 N N . VAL A 1 89 ? 5.436 5.958 13.156 1.00 95.50 89 VAL A N 1
ATOM 667 C CA . VAL A 1 89 ? 5.471 4.518 12.939 1.00 95.50 89 VAL A CA 1
ATOM 668 C C . VAL A 1 89 ? 6.279 3.832 14.029 1.00 95.50 89 VAL A C 1
ATOM 670 O O . VAL A 1 89 ? 7.322 4.340 14.437 1.00 95.50 89 VAL A O 1
ATOM 673 N N . HIS A 1 90 ? 5.811 2.664 14.463 1.00 97.06 90 HIS A N 1
ATOM 674 C CA . HIS A 1 90 ? 6.485 1.823 15.444 1.00 97.06 90 HIS A CA 1
ATOM 675 C C . HIS A 1 90 ? 6.940 0.493 14.837 1.00 97.06 90 HIS A C 1
ATOM 677 O O . HIS A 1 90 ? 6.134 -0.257 14.283 1.00 97.06 90 HIS A O 1
ATOM 683 N N . GLU A 1 91 ? 8.228 0.199 14.951 1.00 95.69 91 GLU A N 1
ATOM 684 C CA . GLU A 1 91 ? 8.856 -0.985 14.367 1.00 95.69 91 GLU A CA 1
ATOM 685 C C . GLU A 1 91 ? 8.429 -2.254 15.107 1.00 95.69 91 GLU A C 1
ATOM 687 O O . GLU A 1 91 ? 8.367 -2.286 16.337 1.00 95.69 91 GLU A O 1
ATOM 692 N N . ASP A 1 92 ? 8.074 -3.287 14.340 1.00 95.38 92 ASP A N 1
ATOM 693 C CA . ASP A 1 92 ? 7.675 -4.620 14.810 1.00 95.38 92 ASP A CA 1
ATOM 694 C C . ASP A 1 92 ? 6.477 -4.649 15.779 1.00 95.38 92 ASP A C 1
ATOM 696 O O . ASP A 1 92 ? 6.159 -5.684 16.378 1.00 95.38 92 ASP A O 1
ATOM 700 N N . ALA A 1 93 ? 5.757 -3.530 15.911 1.00 96.25 93 ALA A N 1
ATOM 701 C CA . ALA A 1 93 ? 4.569 -3.441 16.746 1.00 96.25 93 ALA A CA 1
ATOM 702 C C . ALA A 1 93 ? 3.507 -4.457 16.283 1.00 96.25 93 ALA A C 1
ATOM 704 O O . ALA A 1 93 ? 3.284 -4.616 15.082 1.00 96.25 93 ALA A O 1
ATOM 705 N N . PRO A 1 94 ? 2.808 -5.161 17.188 1.00 93.50 94 PRO A N 1
ATOM 706 C CA . PRO A 1 94 ? 1.911 -6.241 16.809 1.00 93.50 94 PRO A CA 1
ATOM 707 C C . PRO A 1 94 ? 0.694 -5.706 16.038 1.00 93.50 94 PRO A C 1
ATOM 709 O O . PRO A 1 94 ? 0.052 -4.751 16.497 1.00 93.50 94 PRO A O 1
ATOM 712 N N . PRO A 1 95 ? 0.314 -6.336 14.910 1.00 92.38 95 PRO A N 1
ATOM 713 C CA . PRO A 1 95 ? -0.816 -5.887 14.109 1.00 92.38 95 PRO A CA 1
ATOM 714 C C . PRO A 1 95 ? -2.140 -6.022 14.872 1.00 92.38 95 PRO A C 1
ATOM 716 O O . PRO A 1 95 ? -2.380 -6.988 15.603 1.00 92.38 95 PRO A O 1
ATOM 719 N N . ALA A 1 96 ? -3.028 -5.051 14.677 1.00 90.62 96 ALA A N 1
ATOM 720 C CA . ALA A 1 96 ? -4.399 -5.092 15.158 1.00 90.62 96 ALA A CA 1
ATOM 721 C C . ALA A 1 96 ? -5.272 -5.904 14.195 1.00 90.62 96 ALA A C 1
ATOM 723 O O . ALA A 1 96 ? -5.530 -5.493 13.056 1.00 90.62 96 ALA A O 1
ATOM 724 N N . LEU A 1 97 ? -5.777 -7.037 14.683 1.00 84.19 97 LEU A N 1
ATOM 725 C CA . LEU A 1 97 ? -6.828 -7.787 13.999 1.00 84.19 97 LEU A CA 1
ATOM 726 C C . LEU A 1 97 ? -8.096 -6.931 13.920 1.00 84.19 97 LEU A C 1
ATOM 728 O O . LEU A 1 97 ? -8.442 -6.242 14.879 1.00 84.19 97 LEU A O 1
ATOM 732 N N . ASP A 1 98 ? -8.776 -6.970 12.779 1.00 80.75 98 ASP A N 1
ATOM 733 C CA . ASP A 1 98 ? -10.055 -6.288 12.603 1.00 80.75 98 ASP A CA 1
ATOM 734 C C . ASP A 1 98 ? -11.203 -7.287 12.817 1.00 80.75 98 ASP A C 1
ATOM 736 O O . ASP A 1 98 ? -11.271 -8.295 12.106 1.00 80.75 98 ASP A O 1
ATOM 740 N N . PRO A 1 99 ? -12.125 -7.034 13.761 1.00 81.69 99 PRO A N 1
ATOM 741 C CA . PRO A 1 99 ? -13.319 -7.861 13.928 1.00 81.69 99 PRO A CA 1
ATOM 742 C C . PRO A 1 99 ? -14.198 -7.919 12.669 1.00 81.69 99 PRO A C 1
ATOM 744 O O . PRO A 1 99 ? -14.946 -8.876 12.486 1.00 81.69 99 PRO A O 1
ATOM 747 N N . SER A 1 100 ? -14.104 -6.909 11.801 1.00 83.31 100 SER A N 1
ATOM 748 C CA . SER A 1 100 ? -14.867 -6.788 10.553 1.00 83.31 100 SER A CA 1
ATOM 749 C C . SER A 1 100 ? -14.284 -7.627 9.411 1.00 83.31 100 SER A C 1
ATOM 751 O O . SER A 1 100 ? -14.885 -7.699 8.339 1.00 83.31 100 SER A O 1
ATOM 753 N N . GLY A 1 101 ? -13.128 -8.264 9.625 1.00 86.56 101 GLY A N 1
ATOM 754 C CA . GLY A 1 101 ? -12.482 -9.152 8.663 1.00 86.56 101 GLY A CA 1
ATOM 755 C C . GLY A 1 101 ? -11.193 -8.590 8.052 1.00 86.56 101 GLY A C 1
ATOM 756 O O . GLY A 1 101 ? -10.614 -7.637 8.563 1.00 86.56 101 GLY A O 1
ATOM 757 N N . PRO A 1 102 ? -10.696 -9.195 6.963 1.00 89.25 102 PRO A N 1
ATOM 758 C CA . PRO A 1 102 ? -9.409 -8.827 6.382 1.00 89.25 102 PRO A CA 1
ATOM 759 C C . PRO A 1 102 ? -9.352 -7.352 5.942 1.00 89.25 102 PRO A C 1
ATOM 761 O O . PRO A 1 102 ? -10.345 -6.772 5.487 1.00 89.25 102 PRO A O 1
ATOM 764 N N . ARG A 1 103 ? -8.173 -6.737 6.068 1.00 90.38 103 ARG A N 1
ATOM 765 C CA . ARG A 1 103 ? -7.959 -5.309 5.799 1.00 90.38 103 ARG A CA 1
ATOM 766 C C . ARG A 1 103 ? -7.651 -5.046 4.320 1.00 90.38 103 ARG A C 1
ATOM 768 O O . ARG A 1 103 ? -6.884 -5.808 3.731 1.00 90.38 103 ARG A O 1
ATOM 775 N N . PRO A 1 104 ? -8.193 -3.972 3.716 1.00 92.81 104 PRO A N 1
ATOM 776 C CA . PRO A 1 104 ? -7.845 -3.582 2.350 1.00 92.81 104 PRO A CA 1
ATOM 777 C C . PRO A 1 104 ? -6.357 -3.225 2.231 1.00 92.81 104 PRO A C 1
ATOM 779 O O . PRO A 1 104 ? -5.763 -2.673 3.163 1.00 92.81 104 PRO A O 1
ATOM 782 N N . VAL A 1 105 ? -5.773 -3.519 1.069 1.00 93.12 105 VAL A N 1
ATOM 783 C CA . VAL A 1 105 ? -4.355 -3.271 0.778 1.00 93.12 105 VAL A CA 1
ATOM 784 C C . VAL A 1 105 ? -4.210 -2.049 -0.120 1.00 93.12 105 VAL A C 1
ATOM 786 O O . VAL A 1 105 ? -4.875 -1.940 -1.153 1.00 93.12 105 VAL A O 1
ATOM 789 N N . VAL A 1 106 ? -3.302 -1.149 0.249 1.00 93.81 106 VAL A N 1
ATOM 790 C CA . VAL A 1 106 ? -2.898 -0.015 -0.581 1.00 93.81 106 VAL A CA 1
ATOM 791 C C . VAL A 1 106 ? -1.420 -0.147 -0.913 1.00 93.81 106 VAL A C 1
ATOM 793 O O . VAL A 1 106 ? -0.566 -0.137 -0.033 1.00 93.81 106 VAL A O 1
ATOM 796 N N . LEU A 1 107 ? -1.109 -0.258 -2.196 1.00 92.31 107 LEU A N 1
ATOM 797 C CA . LEU A 1 107 ? 0.254 -0.102 -2.679 1.00 92.31 107 LEU A CA 1
ATOM 798 C C . LEU A 1 107 ? 0.607 1.383 -2.649 1.00 92.31 107 LEU A C 1
ATOM 800 O O . LEU A 1 107 ? -0.146 2.195 -3.180 1.00 92.31 107 LEU A O 1
ATOM 804 N N . HIS A 1 108 ? 1.735 1.726 -2.045 1.00 90.81 108 HIS A N 1
ATOM 805 C CA . HIS A 1 108 ? 2.281 3.074 -2.046 1.00 90.81 108 HIS A CA 1
ATOM 806 C C . HIS A 1 108 ? 3.474 3.132 -3.002 1.00 90.81 108 HIS A C 1
ATOM 808 O O . HIS A 1 108 ? 4.482 2.452 -2.795 1.00 90.81 108 HIS A O 1
ATOM 814 N N . SER A 1 109 ? 3.335 3.934 -4.055 1.00 84.31 109 SER A N 1
ATOM 815 C CA . SER A 1 109 ? 4.378 4.185 -5.052 1.00 84.31 109 SER A CA 1
ATOM 816 C C . SER A 1 109 ? 5.087 5.503 -4.715 1.00 84.31 109 SER A C 1
ATOM 818 O O . SER A 1 109 ? 4.488 6.574 -4.875 1.00 84.31 109 SER A O 1
ATOM 820 N N . PRO A 1 110 ? 6.319 5.458 -4.171 1.00 80.19 110 PRO A N 1
ATOM 821 C CA . PRO A 1 110 ? 7.056 6.669 -3.841 1.00 80.19 110 PRO A CA 1
ATOM 822 C C . PRO A 1 110 ? 7.518 7.396 -5.110 1.00 80.19 110 PRO A C 1
ATOM 824 O O . PRO A 1 110 ? 7.774 6.776 -6.145 1.00 80.19 110 PRO A O 1
ATOM 827 N N . GLY A 1 111 ? 7.670 8.719 -5.020 1.00 71.19 111 GLY A N 1
ATOM 828 C CA . GLY A 1 111 ? 8.314 9.494 -6.073 1.00 71.19 111 GLY A CA 1
ATOM 829 C C . GLY A 1 111 ? 9.803 9.155 -6.213 1.00 71.19 111 GLY A C 1
ATOM 830 O O . GLY A 1 111 ? 10.428 8.580 -5.320 1.00 71.19 111 GLY A O 1
ATOM 831 N N . VAL A 1 112 ? 10.402 9.551 -7.338 1.00 71.31 112 VAL A N 1
ATOM 832 C CA . VAL A 1 112 ? 11.844 9.361 -7.577 1.00 71.31 112 VAL A CA 1
ATOM 833 C C . VAL A 1 112 ? 12.659 10.121 -6.528 1.00 71.31 112 VAL A C 1
ATOM 835 O O . VAL A 1 112 ? 12.509 11.334 -6.393 1.00 71.31 112 VAL A O 1
ATOM 838 N N . GLY A 1 113 ? 13.552 9.418 -5.829 1.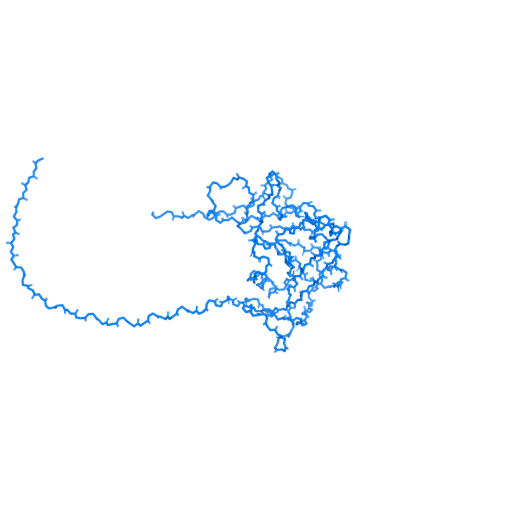00 74.88 113 GLY A N 1
ATOM 839 C CA . GLY A 1 113 ? 14.364 9.966 -4.739 1.00 74.88 113 GLY A CA 1
ATOM 840 C C . GLY A 1 113 ? 13.630 10.037 -3.397 1.00 74.88 113 GLY A C 1
ATOM 841 O O . GLY A 1 113 ? 14.216 10.470 -2.407 1.00 74.88 113 GLY A O 1
ATOM 842 N N . GLU A 1 114 ? 12.371 9.596 -3.347 1.00 77.88 114 GLU A N 1
ATOM 843 C CA . GLU A 1 114 ? 11.541 9.558 -2.139 1.00 77.88 114 GLU A CA 1
ATOM 844 C C . GLU A 1 114 ? 11.374 8.132 -1.602 1.00 77.88 114 GLU A C 1
ATOM 846 O O . GLU A 1 114 ? 10.740 7.949 -0.568 1.00 77.88 114 GLU A O 1
ATOM 851 N N . ALA A 1 115 ? 11.948 7.114 -2.257 1.00 75.12 115 ALA A N 1
ATOM 852 C CA . ALA A 1 115 ? 11.760 5.711 -1.882 1.00 75.12 115 ALA A CA 1
ATOM 853 C C . ALA A 1 115 ? 12.073 5.416 -0.406 1.00 75.12 115 ALA A C 1
ATOM 855 O O . ALA A 1 115 ? 11.406 4.586 0.201 1.00 75.12 115 ALA A O 1
ATOM 856 N N . TYR A 1 116 ? 13.049 6.127 0.164 1.00 79.00 116 TYR A N 1
ATOM 857 C CA . TYR A 1 116 ? 13.495 5.996 1.555 1.00 79.00 116 TYR A CA 1
ATOM 858 C C . TYR A 1 116 ? 12.946 7.093 2.480 1.00 79.00 116 TYR A C 1
ATOM 860 O O . TYR A 1 116 ? 13.283 7.130 3.663 1.00 79.00 116 TYR A O 1
ATOM 868 N N . ALA A 1 117 ? 12.155 8.027 1.950 1.00 82.31 117 ALA A N 1
ATOM 869 C CA . ALA A 1 117 ? 11.594 9.115 2.732 1.00 82.31 117 ALA A CA 1
ATOM 870 C C . ALA A 1 117 ? 10.360 8.637 3.520 1.00 82.31 117 ALA A C 1
ATOM 872 O O . ALA A 1 117 ? 9.591 7.806 3.027 1.00 82.31 117 ALA A O 1
ATOM 873 N N . PRO A 1 118 ? 10.116 9.185 4.725 1.00 83.88 118 PRO A N 1
ATOM 874 C CA . PRO A 1 118 ? 8.843 9.009 5.410 1.00 83.88 118 PRO A CA 1
ATOM 875 C C . PRO A 1 118 ? 7.661 9.407 4.523 1.00 83.88 118 PRO A C 1
ATOM 877 O O . PRO A 1 118 ? 7.716 10.419 3.822 1.00 83.88 118 PRO A O 1
ATOM 880 N N . SER A 1 119 ? 6.571 8.639 4.586 1.00 86.75 119 SER A N 1
ATOM 881 C CA . SER A 1 119 ? 5.347 8.919 3.830 1.00 86.75 119 SER A CA 1
ATOM 882 C C . SER A 1 119 ? 4.184 9.221 4.781 1.00 86.75 119 SER A C 1
ATOM 884 O O . SER A 1 119 ? 3.563 8.287 5.299 1.00 86.75 119 SER A O 1
ATOM 886 N N . PRO A 1 120 ? 3.827 10.510 4.976 1.00 89.00 120 PRO A N 1
ATOM 887 C CA . PRO A 1 120 ? 2.656 10.898 5.759 1.00 89.00 120 PRO A CA 1
ATOM 888 C C . PRO A 1 120 ? 1.357 10.292 5.263 1.00 89.00 120 PRO A C 1
ATOM 890 O O . PRO A 1 120 ? 0.501 9.932 6.061 1.00 89.00 120 PRO A O 1
ATOM 893 N N . LEU A 1 121 ? 1.224 10.131 3.949 1.00 89.06 121 LEU A N 1
ATOM 894 C CA . LEU A 1 121 ? 0.048 9.511 3.362 1.00 89.06 121 LEU A CA 1
ATOM 895 C C . LEU A 1 121 ? -0.041 8.022 3.716 1.00 89.06 121 LEU A C 1
ATOM 897 O O . LEU A 1 121 ? -1.125 7.535 4.029 1.00 89.06 121 LEU A O 1
ATOM 901 N N . ALA A 1 122 ? 1.082 7.300 3.685 1.00 92.00 122 ALA A N 1
ATOM 902 C CA . ALA A 1 122 ? 1.098 5.890 4.060 1.00 92.00 122 ALA A CA 1
ATOM 903 C C . ALA A 1 122 ? 0.760 5.697 5.545 1.00 92.00 122 ALA A C 1
ATOM 905 O O . ALA A 1 122 ? 0.020 4.778 5.891 1.00 92.00 122 ALA A O 1
ATOM 906 N N . GLU A 1 123 ? 1.262 6.575 6.415 1.00 93.81 123 GLU A N 1
ATOM 907 C CA . GLU A 1 123 ? 0.929 6.567 7.844 1.00 93.81 123 GLU A CA 1
ATOM 908 C C . GLU A 1 123 ? -0.544 6.899 8.088 1.00 93.81 123 GLU A C 1
ATOM 910 O O . GLU A 1 123 ? -1.223 6.197 8.837 1.00 93.81 123 GLU A O 1
ATOM 915 N N . GLU A 1 124 ? -1.065 7.914 7.402 1.00 94.62 124 GLU A N 1
ATOM 916 C CA . GLU A 1 124 ? -2.463 8.314 7.508 1.00 94.62 124 GLU A CA 1
ATOM 917 C C . GLU A 1 124 ? -3.400 7.178 7.090 1.00 94.62 124 GLU A C 1
ATOM 919 O O . GLU A 1 124 ? -4.318 6.824 7.830 1.00 94.62 124 GLU A O 1
ATOM 924 N N . LEU A 1 125 ? -3.141 6.536 5.949 1.00 95.38 125 LEU A N 1
ATOM 925 C CA . LEU A 1 125 ? -3.925 5.392 5.488 1.00 95.38 125 LEU A CA 1
ATOM 926 C C . LEU A 1 125 ? -3.828 4.211 6.461 1.00 95.38 125 LEU A C 1
ATOM 928 O O . LEU A 1 125 ? -4.850 3.618 6.809 1.00 95.38 125 LEU A O 1
ATOM 932 N N . ALA A 1 126 ? -2.632 3.891 6.959 1.00 96.00 126 ALA A N 1
ATOM 933 C CA . ALA A 1 126 ? -2.478 2.825 7.942 1.00 96.00 126 ALA A CA 1
ATOM 934 C C . ALA A 1 126 ? -3.266 3.116 9.229 1.00 96.00 126 ALA A C 1
ATOM 936 O O . ALA A 1 126 ? -3.964 2.236 9.727 1.00 96.00 126 ALA A O 1
ATOM 937 N N . SER A 1 127 ? -3.262 4.361 9.716 1.00 96.31 127 SER A N 1
ATOM 938 C CA . SER A 1 127 ? -4.041 4.752 10.902 1.00 96.31 127 SER A CA 1
ATOM 939 C C . SER A 1 127 ? -5.559 4.596 10.715 1.00 96.31 127 SER A C 1
ATOM 941 O O . SER A 1 127 ? -6.286 4.415 11.691 1.00 96.31 127 SER A O 1
ATOM 943 N N . HIS A 1 128 ? -6.040 4.590 9.465 1.00 95.25 128 HIS A N 1
ATOM 944 C CA . HIS A 1 128 ? -7.446 4.411 9.083 1.00 95.25 128 HIS A CA 1
ATOM 945 C C . HIS A 1 128 ? -7.842 2.959 8.782 1.00 95.25 128 HIS A C 1
ATOM 947 O O . HIS A 1 128 ? -8.945 2.710 8.292 1.00 95.25 128 HIS A O 1
ATOM 953 N N . GLY A 1 129 ? -6.976 1.986 9.072 1.00 94.12 129 GLY A N 1
ATOM 954 C CA . GLY A 1 129 ? -7.333 0.571 8.953 1.00 94.12 129 GLY A CA 1
ATOM 955 C C . GLY A 1 129 ? -6.862 -0.115 7.669 1.00 94.12 129 GLY A C 1
ATOM 956 O O . GLY A 1 129 ? -7.228 -1.275 7.458 1.00 94.12 129 GLY A O 1
ATOM 957 N N . TYR A 1 130 ? -6.064 0.556 6.832 1.00 94.56 130 TYR A N 1
ATOM 958 C CA . TYR A 1 130 ? -5.482 -0.017 5.613 1.00 94.56 130 TYR A CA 1
ATOM 959 C C . TYR A 1 130 ? -4.129 -0.676 5.896 1.00 94.56 130 TYR A C 1
ATOM 961 O O . TYR A 1 130 ? -3.374 -0.221 6.748 1.00 94.56 130 TYR A O 1
ATOM 969 N N . VAL A 1 131 ? -3.783 -1.722 5.145 1.00 94.75 131 VAL A N 1
ATOM 970 C CA . VAL A 1 131 ? -2.398 -2.213 5.095 1.00 94.75 131 VAL A CA 1
ATOM 971 C C . VAL A 1 131 ? -1.708 -1.552 3.912 1.00 94.75 131 VAL A C 1
ATOM 973 O O . VAL A 1 131 ? -2.116 -1.752 2.768 1.00 94.75 131 VAL A O 1
ATOM 976 N N . VAL A 1 132 ? -0.682 -0.751 4.186 1.00 95.38 132 VAL A N 1
ATOM 977 C CA . VAL A 1 132 ? 0.029 0.029 3.173 1.00 95.38 132 VAL A CA 1
ATOM 978 C C . VAL A 1 132 ? 1.381 -0.605 2.884 1.00 95.38 132 VAL A C 1
ATOM 980 O O . VAL A 1 132 ? 2.176 -0.828 3.792 1.00 95.38 132 VAL A O 1
ATOM 983 N N . VAL A 1 133 ? 1.643 -0.892 1.614 1.00 94.25 133 VAL A N 1
ATOM 984 C CA . VAL A 1 133 ? 2.839 -1.604 1.157 1.00 94.25 133 VAL A CA 1
ATOM 985 C C . VAL A 1 133 ? 3.658 -0.680 0.268 1.00 94.25 133 VAL A C 1
ATOM 987 O O . VAL A 1 133 ? 3.213 -0.325 -0.822 1.00 94.25 133 VAL A O 1
ATOM 990 N N . THR A 1 134 ? 4.865 -0.333 0.704 1.00 92.25 134 THR A N 1
ATOM 991 C CA . THR A 1 134 ? 5.811 0.491 -0.056 1.00 92.25 134 THR A CA 1
ATOM 992 C C . THR A 1 134 ? 6.976 -0.368 -0.525 1.00 92.25 134 THR A C 1
ATOM 994 O O . THR A 1 134 ? 7.652 -0.987 0.293 1.00 92.25 134 THR A O 1
ATOM 997 N N . ILE A 1 135 ? 7.258 -0.379 -1.829 1.00 89.94 135 ILE A N 1
ATOM 998 C CA . ILE A 1 135 ? 8.519 -0.931 -2.344 1.00 89.94 135 ILE A CA 1
ATOM 999 C C . ILE A 1 135 ? 9.565 0.179 -2.274 1.00 89.94 135 ILE A C 1
ATOM 1001 O O . ILE A 1 135 ? 9.445 1.198 -2.949 1.00 89.94 135 ILE A O 1
ATOM 1005 N N . VAL A 1 136 ? 10.586 -0.020 -1.449 1.00 83.38 136 VAL A N 1
ATOM 1006 C CA . VAL A 1 136 ? 11.603 0.982 -1.103 1.00 83.38 136 VAL A CA 1
ATOM 1007 C C . VAL A 1 136 ? 12.720 0.982 -2.159 1.00 83.38 136 VAL A C 1
ATOM 1009 O O . VAL A 1 136 ? 13.877 0.675 -1.869 1.00 83.38 136 VAL A O 1
ATOM 1012 N N . GLN A 1 137 ? 12.358 1.252 -3.421 1.00 78.69 137 GLN A N 1
ATOM 1013 C CA . GLN A 1 137 ? 13.269 1.354 -4.570 1.00 78.69 137 GLN A CA 1
ATOM 1014 C C . GLN A 1 137 ? 12.737 2.314 -5.639 1.00 78.69 137 GLN A C 1
ATOM 1016 O O . GLN A 1 137 ? 11.571 2.242 -6.015 1.00 78.69 137 GLN A O 1
ATOM 1021 N N . ASP A 1 138 ? 13.622 3.131 -6.215 1.00 74.62 138 ASP A N 1
ATOM 1022 C CA . ASP A 1 138 ? 13.258 4.118 -7.247 1.00 74.62 138 ASP A CA 1
ATOM 1023 C C . ASP A 1 138 ? 12.899 3.506 -8.614 1.00 74.62 138 ASP A C 1
ATOM 1025 O O . ASP A 1 138 ? 12.275 4.156 -9.451 1.00 74.62 138 ASP A O 1
ATOM 1029 N N . ASP A 1 139 ? 13.320 2.270 -8.887 1.00 75.38 139 ASP A N 1
ATOM 1030 C CA . ASP A 1 139 ? 13.135 1.598 -10.179 1.00 75.38 139 ASP A CA 1
ATOM 1031 C C . ASP A 1 139 ? 12.201 0.379 -10.101 1.00 75.38 139 ASP A C 1
ATOM 1033 O O . ASP A 1 139 ? 12.271 -0.516 -10.955 1.00 75.38 139 ASP A O 1
ATOM 1037 N N . ALA A 1 140 ? 11.329 0.352 -9.087 1.00 77.50 140 ALA A N 1
ATOM 1038 C CA . ALA A 1 140 ? 10.310 -0.675 -8.917 1.00 77.50 140 ALA A CA 1
ATOM 1039 C C . ALA A 1 140 ? 9.423 -0.790 -10.168 1.00 77.50 140 ALA A C 1
ATOM 1041 O O . ALA A 1 140 ? 8.965 0.198 -10.747 1.00 77.50 140 ALA A O 1
ATOM 1042 N N . ARG A 1 141 ? 9.187 -2.027 -10.611 1.00 80.06 141 ARG A N 1
ATOM 1043 C CA . ARG A 1 141 ? 8.383 -2.335 -11.801 1.00 80.06 141 ARG A CA 1
ATOM 1044 C C . ARG A 1 141 ? 7.078 -3.021 -11.427 1.00 80.06 141 ARG A C 1
ATOM 1046 O O . ARG A 1 141 ? 6.976 -3.652 -10.380 1.00 80.06 141 ARG A O 1
ATOM 1053 N N . ALA A 1 142 ? 6.128 -3.030 -12.361 1.00 82.69 142 ALA A N 1
ATOM 1054 C CA . ALA A 1 142 ? 4.883 -3.791 -12.232 1.00 82.69 142 ALA A CA 1
ATOM 1055 C C . ALA A 1 142 ? 5.119 -5.276 -11.878 1.00 82.69 142 ALA A C 1
ATOM 1057 O O . ALA A 1 142 ? 4.396 -5.850 -11.067 1.00 82.69 142 ALA A O 1
ATOM 1058 N N . SER A 1 143 ? 6.170 -5.896 -12.429 1.00 86.31 143 SER A N 1
ATOM 1059 C CA . SER A 1 143 ? 6.569 -7.267 -12.079 1.00 86.31 143 SER A CA 1
ATOM 1060 C C . SER A 1 143 ? 7.016 -7.411 -10.624 1.00 86.31 143 SER A C 1
ATOM 1062 O O . SER A 1 143 ? 6.746 -8.435 -10.004 1.00 86.31 143 SER A O 1
ATOM 1064 N N . ASP A 1 144 ? 7.693 -6.397 -10.084 1.00 88.31 144 ASP A N 1
ATOM 1065 C CA . ASP A 1 144 ? 8.176 -6.406 -8.705 1.00 88.31 144 ASP A CA 1
ATOM 1066 C C . ASP A 1 144 ? 6.984 -6.269 -7.750 1.00 88.31 144 ASP A C 1
ATOM 1068 O O . ASP A 1 144 ? 6.867 -7.051 -6.814 1.00 88.31 144 ASP A O 1
ATOM 1072 N N . VAL A 1 145 ? 6.028 -5.382 -8.054 1.00 89.69 145 VAL A N 1
ATOM 1073 C CA . VAL A 1 145 ? 4.749 -5.282 -7.326 1.00 89.69 145 VAL A CA 1
ATOM 1074 C C . VAL A 1 145 ? 4.018 -6.617 -7.298 1.00 89.69 145 VAL A C 1
ATOM 1076 O O . VAL A 1 145 ? 3.589 -7.076 -6.240 1.00 89.69 145 VAL A O 1
ATOM 1079 N N . ARG A 1 146 ? 3.898 -7.261 -8.459 1.00 89.88 146 ARG A N 1
ATOM 1080 C CA . ARG A 1 146 ? 3.188 -8.529 -8.590 1.00 89.88 146 ARG A CA 1
ATOM 1081 C C . ARG A 1 146 ? 3.821 -9.621 -7.721 1.00 89.88 146 ARG A C 1
ATOM 1083 O O . ARG A 1 146 ? 3.096 -10.311 -7.005 1.00 89.88 146 ARG A O 1
ATOM 1090 N N . PHE A 1 147 ? 5.152 -9.708 -7.729 1.00 92.44 147 PHE A N 1
ATOM 1091 C CA . PHE A 1 147 ? 5.921 -10.604 -6.867 1.00 92.44 147 PHE A CA 1
ATOM 1092 C C . PHE A 1 147 ? 5.750 -10.279 -5.376 1.00 92.44 147 PHE A C 1
ATOM 1094 O O . PHE A 1 147 ? 5.511 -11.185 -4.582 1.00 92.44 147 PHE A O 1
ATOM 1101 N N . VAL A 1 148 ? 5.824 -9.003 -4.985 1.00 92.38 148 VAL A N 1
ATOM 1102 C CA . VAL A 1 148 ? 5.633 -8.576 -3.588 1.00 92.38 148 VAL A CA 1
ATOM 1103 C C . VAL A 1 148 ? 4.252 -8.976 -3.081 1.00 92.38 148 VAL A C 1
ATOM 1105 O O . VAL A 1 148 ? 4.143 -9.548 -1.998 1.00 92.38 148 VAL A O 1
ATOM 1108 N N . LEU A 1 149 ? 3.203 -8.748 -3.874 1.00 90.38 149 LEU A N 1
ATOM 1109 C CA . LEU A 1 149 ? 1.854 -9.187 -3.527 1.00 90.38 149 LEU A CA 1
ATOM 1110 C C . LEU A 1 149 ? 1.788 -10.712 -3.351 1.00 90.38 149 LEU A C 1
ATOM 1112 O O . LEU A 1 149 ? 1.232 -11.168 -2.359 1.00 90.38 149 LEU A O 1
ATOM 1116 N N . ASP A 1 150 ? 2.400 -11.501 -4.242 1.00 90.88 150 ASP A N 1
ATOM 1117 C CA . ASP A 1 150 ? 2.445 -12.968 -4.109 1.00 90.88 150 ASP A CA 1
ATOM 1118 C C . ASP A 1 150 ? 3.117 -13.413 -2.794 1.00 90.88 150 ASP A C 1
ATOM 1120 O O . ASP A 1 150 ? 2.638 -14.327 -2.113 1.00 90.88 150 ASP A O 1
ATOM 1124 N N . GLN A 1 151 ? 4.202 -12.739 -2.399 1.00 91.06 151 GLN A N 1
ATOM 1125 C CA . GLN A 1 151 ? 4.889 -13.009 -1.135 1.00 91.06 151 GLN A CA 1
ATOM 1126 C C . GLN A 1 151 ? 4.036 -12.614 0.081 1.00 91.06 151 GLN A C 1
ATOM 1128 O O . GLN A 1 151 ? 3.876 -13.416 0.998 1.00 91.06 151 GLN A O 1
ATOM 1133 N N . LEU A 1 152 ? 3.432 -11.420 0.090 1.00 86.31 152 LEU A N 1
ATOM 1134 C CA . LEU A 1 152 ? 2.623 -10.934 1.219 1.00 86.31 152 LEU A CA 1
ATOM 1135 C C . LEU A 1 152 ? 1.412 -11.824 1.511 1.00 86.31 152 LEU A C 1
ATOM 1137 O O . LEU A 1 152 ? 1.102 -12.089 2.673 1.00 86.31 152 LEU A O 1
ATOM 1141 N N . ILE A 1 153 ? 0.765 -12.332 0.462 1.00 79.81 153 ILE A N 1
ATOM 1142 C CA . ILE A 1 153 ? -0.347 -13.286 0.571 1.00 79.81 153 ILE A CA 1
ATOM 1143 C C . ILE A 1 153 ? 0.087 -14.550 1.317 1.00 79.81 153 ILE A C 1
ATOM 1145 O O . ILE A 1 153 ? -0.675 -15.101 2.111 1.00 79.81 153 ILE A O 1
ATOM 1149 N N . SER A 1 154 ? 1.320 -14.990 1.074 1.00 82.19 154 SER A N 1
ATOM 1150 C CA . SER A 1 154 ? 1.877 -16.190 1.691 1.00 82.19 154 SER A CA 1
ATOM 1151 C C . SER A 1 154 ? 2.215 -15.978 3.172 1.00 82.19 154 SER A C 1
ATOM 1153 O O . SER A 1 154 ? 2.096 -16.914 3.959 1.00 82.19 154 SER A O 1
ATOM 1155 N N . PHE A 1 155 ? 2.600 -14.759 3.569 1.00 78.81 155 PHE A N 1
ATOM 1156 C CA . PHE A 1 155 ? 2.987 -14.444 4.950 1.00 78.81 155 PHE A CA 1
ATOM 1157 C C . PHE A 1 155 ? 1.808 -14.185 5.895 1.00 78.81 155 PHE A C 1
ATOM 1159 O O . PHE A 1 155 ? 1.919 -14.475 7.085 1.00 78.81 155 PHE A O 1
ATOM 1166 N N . ALA A 1 156 ? 0.692 -13.644 5.398 1.00 74.06 156 ALA A N 1
ATOM 1167 C CA . ALA A 1 156 ? -0.428 -13.216 6.243 1.00 74.06 156 ALA A CA 1
ATOM 1168 C C . ALA A 1 156 ? -1.801 -13.691 5.718 1.00 74.06 156 ALA A C 1
ATOM 1170 O O . ALA A 1 156 ? -2.685 -12.867 5.438 1.00 74.06 156 ALA A O 1
ATOM 1171 N N . PRO A 1 157 ? -2.017 -15.016 5.580 1.00 71.44 157 PRO A N 1
ATOM 1172 C CA . PRO A 1 157 ? -3.280 -15.545 5.081 1.00 71.44 157 PRO A CA 1
ATOM 1173 C C . PRO A 1 157 ? -4.436 -15.156 6.012 1.00 71.44 157 PRO A C 1
ATOM 1175 O O . PRO A 1 157 ? -4.373 -15.345 7.225 1.00 71.44 157 PRO A O 1
ATOM 1178 N N . GLY A 1 158 ? -5.506 -14.598 5.440 1.00 74.25 158 GLY A N 1
ATOM 1179 C CA . GLY A 1 158 ? -6.707 -14.199 6.184 1.00 74.25 158 GLY A CA 1
ATOM 1180 C C . GLY A 1 158 ? -6.618 -12.855 6.917 1.00 74.25 158 GLY A C 1
ATOM 1181 O O . GLY A 1 158 ? -7.604 -12.447 7.523 1.00 74.25 158 GLY A O 1
ATOM 1182 N N . VAL A 1 159 ? -5.487 -12.146 6.842 1.00 81.69 159 VAL A N 1
ATOM 1183 C CA . VAL A 1 159 ? -5.344 -10.779 7.387 1.00 81.69 159 VAL A CA 1
ATOM 1184 C C . VAL A 1 159 ? -5.574 -9.720 6.307 1.00 81.69 159 VAL A C 1
ATOM 1186 O O . VAL A 1 159 ? -6.123 -8.657 6.592 1.00 81.69 159 VAL A O 1
ATOM 1189 N N . LEU A 1 160 ? -5.184 -10.014 5.064 1.00 87.69 160 LEU A N 1
ATOM 1190 C CA . LEU A 1 160 ? -5.271 -9.095 3.927 1.00 87.69 160 LEU A CA 1
ATOM 1191 C C . LEU A 1 160 ? -6.486 -9.403 3.046 1.00 87.69 160 LEU A C 1
ATOM 1193 O O . LEU A 1 160 ? -6.705 -10.548 2.649 1.00 87.69 160 LEU A O 1
ATOM 1197 N N . ASP A 1 161 ? -7.251 -8.371 2.699 1.00 86.69 161 ASP A N 1
ATOM 1198 C CA . ASP A 1 161 ? -8.347 -8.453 1.738 1.00 86.69 161 ASP A CA 1
ATOM 1199 C C . ASP A 1 161 ? -7.842 -8.204 0.316 1.00 86.69 161 ASP A C 1
ATOM 1201 O O . ASP A 1 161 ? -7.743 -7.076 -0.169 1.00 86.69 161 ASP A O 1
ATOM 1205 N N . LEU A 1 162 ? -7.564 -9.297 -0.383 1.00 79.25 162 LEU A N 1
ATOM 1206 C CA . LEU A 1 162 ? -7.035 -9.270 -1.745 1.00 79.25 162 LEU A CA 1
ATOM 1207 C C . LEU A 1 162 ? -8.098 -8.960 -2.803 1.00 79.25 162 LEU A C 1
ATOM 1209 O O . LEU A 1 162 ? -7.760 -8.764 -3.968 1.00 79.25 162 LEU A O 1
ATOM 1213 N N . SER A 1 163 ? -9.378 -8.904 -2.418 1.00 83.06 163 SER A N 1
ATOM 1214 C CA . SER A 1 163 ? -10.433 -8.384 -3.293 1.00 83.06 163 SER A CA 1
ATOM 1215 C C . SER A 1 163 ? -10.439 -6.849 -3.333 1.00 83.06 163 SER A C 1
ATOM 1217 O O . SER A 1 163 ? -11.035 -6.247 -4.232 1.00 83.06 163 SER A O 1
ATOM 1219 N N . ARG A 1 164 ? -9.746 -6.206 -2.381 1.00 86.69 164 ARG A N 1
ATOM 1220 C CA . ARG A 1 164 ? -9.648 -4.752 -2.225 1.00 86.69 164 ARG A CA 1
ATOM 1221 C C . ARG A 1 164 ? -8.190 -4.305 -2.221 1.00 86.69 164 ARG A C 1
ATOM 1223 O O . ARG A 1 164 ? -7.652 -3.906 -1.190 1.00 86.69 164 ARG A O 1
ATOM 1230 N N . ILE A 1 165 ? -7.582 -4.342 -3.406 1.00 90.94 165 ILE A N 1
ATOM 1231 C CA . ILE A 1 165 ? -6.247 -3.785 -3.644 1.00 90.94 165 ILE A CA 1
ATOM 1232 C C . ILE A 1 165 ? -6.371 -2.505 -4.472 1.00 90.94 165 ILE A C 1
ATOM 1234 O O . ILE A 1 165 ? -6.930 -2.511 -5.579 1.00 90.94 165 ILE A O 1
ATOM 1238 N N . GLY A 1 1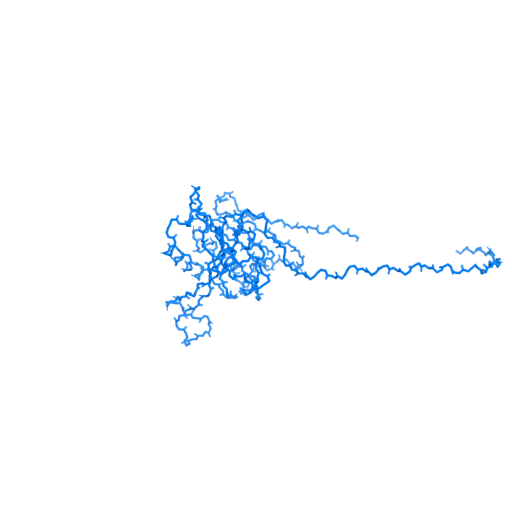66 ? -5.856 -1.414 -3.916 1.00 89.94 166 GLY A N 1
ATOM 1239 C CA . GLY A 1 166 ? -5.668 -0.134 -4.590 1.00 89.94 166 GLY A CA 1
ATOM 1240 C C . GLY A 1 166 ? -4.192 0.247 -4.640 1.00 89.94 166 GLY A C 1
ATOM 1241 O O . GLY A 1 166 ? -3.361 -0.346 -3.953 1.00 89.94 166 GLY A O 1
ATOM 1242 N N . LEU A 1 167 ? -3.867 1.242 -5.451 1.00 89.12 167 LEU A N 1
ATOM 1243 C CA . LEU A 1 167 ? -2.543 1.842 -5.511 1.00 89.12 167 LEU A CA 1
ATOM 1244 C C . LEU A 1 167 ? -2.682 3.357 -5.383 1.00 89.12 167 LEU A C 1
ATOM 1246 O O . LEU A 1 167 ? -3.561 3.962 -5.993 1.00 89.12 167 LEU A O 1
ATOM 1250 N N . VAL A 1 168 ? -1.820 3.962 -4.579 1.00 87.94 168 VAL A N 1
ATOM 1251 C CA . VAL A 1 168 ? -1.677 5.409 -4.461 1.00 87.94 168 VAL A CA 1
ATOM 1252 C C . VAL A 1 168 ? -0.211 5.771 -4.594 1.00 87.94 168 VAL A C 1
ATOM 1254 O O . VAL A 1 168 ? 0.657 5.052 -4.102 1.00 87.94 168 VAL A O 1
ATOM 1257 N N . GLY A 1 169 ? 0.091 6.885 -5.234 1.00 78.19 169 GLY A N 1
ATOM 1258 C CA . GLY A 1 169 ? 1.472 7.320 -5.309 1.00 78.19 169 GLY A CA 1
ATOM 1259 C C . GLY A 1 169 ? 1.686 8.445 -6.285 1.00 78.19 169 GLY A C 1
ATOM 1260 O O . GLY A 1 169 ? 0.736 9.068 -6.749 1.00 78.19 169 GLY A O 1
ATOM 1261 N N . ARG A 1 170 ? 2.956 8.716 -6.549 1.00 74.12 170 ARG A N 1
ATOM 1262 C CA . ARG A 1 170 ? 3.400 9.781 -7.439 1.00 74.12 170 ARG A CA 1
ATOM 1263 C C . ARG A 1 170 ? 4.201 9.132 -8.557 1.00 74.12 170 ARG A C 1
ATOM 1265 O O . ARG A 1 170 ? 5.389 8.866 -8.377 1.00 74.12 170 ARG A O 1
ATOM 1272 N N . SER A 1 171 ? 3.565 8.855 -9.701 1.00 63.91 171 SER A N 1
ATOM 1273 C CA . SER A 1 171 ? 4.231 8.129 -10.790 1.00 63.91 171 SER A CA 1
ATOM 1274 C C . SER A 1 171 ? 5.554 8.780 -11.185 1.00 63.91 171 SER A C 1
ATOM 1276 O O . SER A 1 171 ? 5.602 9.923 -11.660 1.00 63.91 171 SER A O 1
ATOM 1278 N N . ALA A 1 172 ? 6.627 7.993 -11.119 1.00 58.62 172 ALA A N 1
ATOM 1279 C CA . ALA A 1 172 ? 7.857 8.290 -11.831 1.00 58.62 172 ALA A CA 1
ATOM 1280 C C . ALA A 1 172 ? 7.578 8.354 -13.344 1.00 58.62 172 ALA A C 1
ATOM 1282 O O . ALA A 1 172 ? 6.864 7.515 -13.907 1.00 58.62 172 ALA A O 1
ATOM 1283 N N . ARG A 1 173 ? 8.159 9.352 -14.024 1.00 54.44 173 ARG A N 1
ATOM 1284 C CA . ARG A 1 173 ? 8.034 9.506 -15.479 1.00 54.44 173 ARG A CA 1
ATOM 1285 C C . ARG A 1 173 ? 8.472 8.214 -16.169 1.00 54.44 173 ARG A C 1
ATOM 1287 O O . ARG A 1 173 ? 9.572 7.714 -15.932 1.00 54.44 173 ARG A O 1
ATOM 1294 N N . ALA A 1 174 ? 7.642 7.715 -17.079 1.00 55.44 174 ALA A N 1
ATOM 1295 C CA . ALA A 1 174 ? 8.016 6.584 -17.912 1.00 55.44 174 ALA A CA 1
ATOM 1296 C C . ALA A 1 174 ? 9.294 6.889 -18.714 1.00 55.44 174 ALA A C 1
ATOM 1298 O O . ALA A 1 174 ? 9.500 8.016 -19.178 1.00 55.44 174 ALA A O 1
ATOM 1299 N N . ARG A 1 175 ? 10.143 5.878 -18.946 1.00 53.78 175 ARG A N 1
ATOM 1300 C CA . ARG A 1 175 ? 11.195 6.006 -19.970 1.00 53.78 175 ARG A CA 1
ATOM 1301 C C . ARG A 1 175 ? 10.536 6.304 -21.322 1.00 53.78 175 ARG A C 1
ATOM 1303 O O . ARG A 1 175 ? 9.425 5.841 -21.560 1.00 53.78 175 ARG A O 1
ATOM 1310 N N . ALA A 1 176 ? 11.194 7.104 -22.164 1.00 47.72 176 ALA A N 1
ATOM 1311 C CA . ALA A 1 176 ? 10.622 7.679 -23.387 1.00 47.72 176 ALA A CA 1
ATOM 1312 C C . ALA A 1 176 ? 9.720 6.696 -24.168 1.00 47.72 176 ALA A C 1
ATOM 1314 O O . ALA A 1 176 ? 10.171 5.625 -24.568 1.00 47.72 176 ALA A O 1
ATOM 1315 N N . GLY A 1 177 ? 8.448 7.074 -24.356 1.00 50.34 177 GLY A N 1
ATOM 1316 C CA . GLY A 1 177 ? 7.426 6.278 -25.055 1.00 50.34 177 GLY A CA 1
ATOM 1317 C C . GLY A 1 177 ? 6.718 5.203 -24.214 1.00 50.34 177 GLY A C 1
ATOM 1318 O O . GLY A 1 177 ? 5.828 4.531 -24.725 1.00 50.34 177 GLY A O 1
ATOM 1319 N N . GLY A 1 178 ? 7.094 5.024 -22.946 1.00 56.28 178 GLY A N 1
ATOM 1320 C CA . GLY A 1 178 ? 6.480 4.066 -22.028 1.00 56.28 178 GLY A CA 1
ATOM 1321 C C . GLY A 1 178 ? 5.267 4.610 -21.268 1.00 56.28 178 GLY A C 1
ATOM 1322 O O . GLY A 1 178 ? 4.968 5.803 -21.285 1.00 56.28 178 GLY A O 1
ATOM 1323 N N . ARG A 1 179 ? 4.590 3.712 -20.549 1.00 65.94 179 ARG A N 1
ATOM 1324 C CA . ARG A 1 179 ? 3.464 4.021 -19.657 1.00 65.94 179 ARG A CA 1
ATOM 1325 C C . ARG A 1 179 ? 3.973 4.380 -18.250 1.00 65.94 179 ARG A C 1
ATOM 1327 O O . ARG A 1 179 ? 4.932 3.735 -17.818 1.00 65.94 179 ARG A O 1
ATOM 1334 N N . PRO A 1 180 ? 3.380 5.365 -17.542 1.00 69.19 180 PRO A N 1
ATOM 1335 C CA . PRO A 1 180 ? 3.718 5.655 -16.142 1.00 69.19 180 PRO A CA 1
ATOM 1336 C C . PRO A 1 180 ? 3.662 4.390 -15.280 1.00 69.19 180 PRO A C 1
ATOM 1338 O O . PRO A 1 180 ? 2.842 3.512 -15.558 1.00 69.19 180 PRO A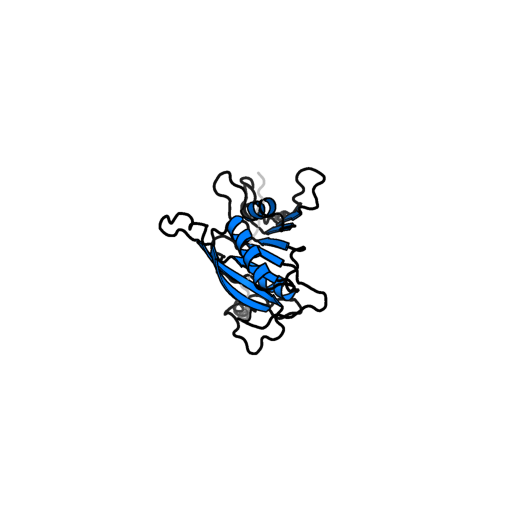 O 1
ATOM 1341 N N . ALA A 1 181 ? 4.530 4.275 -14.272 1.00 73.56 181 ALA A N 1
ATOM 1342 C CA . ALA A 1 181 ? 4.716 3.033 -13.511 1.00 73.56 181 ALA A CA 1
ATOM 1343 C C . ALA A 1 181 ? 3.434 2.561 -12.800 1.00 73.56 181 ALA A C 1
ATOM 1345 O O . ALA A 1 181 ? 3.111 1.370 -12.820 1.00 73.56 181 ALA A O 1
ATOM 1346 N N . ASP A 1 182 ? 2.651 3.486 -12.254 1.00 76.19 182 ASP A N 1
ATOM 1347 C CA . ASP A 1 182 ? 1.429 3.156 -11.516 1.00 76.19 182 ASP A CA 1
ATOM 1348 C C . ASP A 1 182 ? 0.347 2.631 -12.460 1.00 76.19 182 ASP A C 1
ATOM 1350 O O . ASP A 1 182 ? -0.283 1.596 -12.217 1.00 76.19 182 ASP A O 1
ATOM 1354 N N . LEU A 1 183 ? 0.212 3.279 -13.622 1.00 74.88 183 LEU A N 1
ATOM 1355 C CA . LEU A 1 183 ? -0.634 2.780 -14.694 1.00 74.88 183 LEU A CA 1
ATOM 1356 C C . LEU A 1 183 ? -0.131 1.420 -15.176 1.00 74.88 183 LEU A C 1
ATOM 1358 O O . LEU A 1 183 ? -0.947 0.500 -15.289 1.00 74.88 183 LEU A O 1
ATOM 1362 N N . ALA A 1 184 ? 1.179 1.282 -15.439 1.00 77.56 184 ALA A N 1
ATOM 1363 C CA . ALA A 1 184 ? 1.832 0.032 -15.840 1.00 77.56 184 ALA A CA 1
ATOM 1364 C C . ALA A 1 184 ? 1.313 -1.133 -14.984 1.00 77.56 184 ALA A C 1
ATOM 1366 O O . ALA A 1 184 ? 0.688 -2.076 -15.475 1.00 77.56 184 ALA A O 1
ATOM 1367 N N . THR A 1 185 ? 1.426 -0.939 -13.678 1.00 83.12 185 THR A N 1
ATOM 1368 C CA . THR A 1 185 ? 1.009 -1.881 -12.650 1.00 83.12 185 THR A CA 1
ATOM 1369 C C . THR A 1 185 ? -0.495 -2.175 -12.684 1.00 83.12 185 THR A C 1
ATOM 1371 O O . THR A 1 185 ? -0.870 -3.344 -12.716 1.00 83.12 185 THR A O 1
ATOM 1374 N N . LEU A 1 186 ? -1.365 -1.161 -12.780 1.00 83.31 186 LEU A N 1
ATOM 1375 C CA . LEU A 1 186 ? -2.827 -1.354 -12.840 1.00 83.31 186 LEU A CA 1
ATOM 1376 C C . LEU A 1 186 ? -3.298 -2.256 -13.988 1.00 83.31 186 LEU A C 1
ATOM 1378 O O . LEU A 1 186 ? -4.282 -2.978 -13.848 1.00 83.31 186 LEU A O 1
ATOM 1382 N N . HIS A 1 187 ? -2.657 -2.180 -15.153 1.00 82.50 187 HIS A N 1
ATOM 1383 C CA . HIS A 1 187 ? -3.075 -2.995 -16.304 1.00 82.50 187 HIS A CA 1
ATOM 1384 C C . HIS A 1 187 ? -2.368 -4.344 -16.364 1.00 82.50 187 HIS A C 1
ATOM 1386 O O . HIS A 1 187 ? -2.959 -5.290 -16.876 1.00 82.50 187 HIS A O 1
ATOM 1392 N N . ASP A 1 188 ? -1.156 -4.455 -15.819 1.00 84.62 188 ASP A N 1
ATOM 1393 C CA . ASP A 1 188 ? -0.394 -5.706 -15.847 1.00 84.62 188 ASP A CA 1
ATOM 1394 C C . ASP A 1 188 ? -0.760 -6.641 -14.675 1.00 84.62 188 ASP A C 1
ATOM 1396 O O . ASP A 1 188 ? -0.588 -7.861 -14.785 1.00 84.62 188 ASP A O 1
ATOM 1400 N N . ASP A 1 189 ? -1.293 -6.100 -13.570 1.00 86.88 189 ASP A N 1
ATOM 1401 C CA . ASP A 1 189 ? -1.774 -6.872 -12.423 1.00 86.88 189 ASP A CA 1
ATOM 1402 C C . ASP A 1 189 ? -3.297 -6.721 -12.226 1.00 86.88 189 ASP A C 1
ATOM 1404 O O . ASP A 1 189 ? -3.775 -5.715 -11.692 1.00 86.88 189 ASP A O 1
ATOM 1408 N N . PRO A 1 190 ? -4.095 -7.741 -12.596 1.00 86.81 190 PRO A N 1
ATOM 1409 C CA . PRO A 1 190 ? -5.548 -7.695 -12.484 1.00 86.81 190 PRO A CA 1
ATOM 1410 C C . PRO A 1 190 ? -6.053 -7.772 -11.037 1.00 86.81 190 PRO A C 1
ATOM 1412 O O . PRO A 1 190 ? -7.267 -7.799 -10.839 1.00 86.81 190 PRO A O 1
ATOM 1415 N N . ARG A 1 191 ? -5.191 -7.850 -10.020 1.00 88.06 191 ARG A N 1
ATOM 1416 C CA . ARG A 1 191 ? -5.621 -7.749 -8.619 1.00 88.06 191 ARG A CA 1
ATOM 1417 C C . ARG A 1 191 ? -5.830 -6.299 -8.198 1.00 88.06 191 ARG A C 1
ATOM 1419 O O . ARG A 1 191 ? -6.663 -6.033 -7.337 1.00 88.06 191 ARG A O 1
ATOM 1426 N N . ILE A 1 192 ? -5.139 -5.358 -8.839 1.00 87.69 192 ILE A N 1
ATOM 1427 C CA . ILE A 1 192 ? -5.282 -3.930 -8.560 1.00 87.69 192 ILE A CA 1
ATOM 1428 C C . ILE A 1 192 ? -6.580 -3.438 -9.202 1.00 87.69 192 ILE A C 1
ATOM 1430 O O . ILE A 1 192 ? -6.861 -3.657 -10.386 1.00 87.69 192 ILE A O 1
ATOM 1434 N N . THR A 1 193 ? -7.429 -2.815 -8.391 1.00 85.81 193 THR A N 1
ATOM 1435 C CA . THR A 1 193 ? -8.765 -2.384 -8.822 1.00 85.81 193 THR A CA 1
ATOM 1436 C C . THR A 1 193 ? -8.847 -0.893 -9.085 1.00 85.81 193 THR A C 1
ATOM 1438 O O . THR A 1 193 ? -9.594 -0.502 -9.980 1.00 85.81 193 THR A O 1
ATOM 1441 N N . ALA A 1 194 ? -8.049 -0.091 -8.379 1.00 83.31 194 ALA A N 1
ATOM 1442 C CA . ALA A 1 194 ? -8.009 1.351 -8.556 1.00 83.31 194 ALA A CA 1
ATOM 1443 C C . ALA A 1 194 ? -6.602 1.933 -8.345 1.00 83.31 194 ALA A C 1
ATOM 1445 O O . ALA A 1 194 ? -5.815 1.384 -7.574 1.00 83.31 194 ALA A O 1
ATOM 1446 N N . VAL A 1 195 ? -6.317 3.050 -9.017 1.00 83.25 195 VAL A N 1
ATOM 1447 C CA . VAL A 1 195 ? -5.114 3.880 -8.847 1.00 83.25 195 VAL A CA 1
ATOM 1448 C C . VAL A 1 195 ? -5.534 5.315 -8.551 1.00 83.25 195 VAL A C 1
ATOM 1450 O O . VAL A 1 195 ? -6.391 5.848 -9.255 1.00 83.25 195 VAL A O 1
ATOM 1453 N N . ALA A 1 196 ? -4.901 5.938 -7.562 1.00 84.31 196 ALA A N 1
ATOM 1454 C CA . ALA A 1 196 ? -4.900 7.380 -7.355 1.00 84.31 196 ALA A CA 1
ATOM 1455 C C . ALA A 1 196 ? -3.469 7.907 -7.542 1.00 84.31 196 ALA A C 1
ATOM 1457 O O . ALA A 1 196 ? -2.606 7.676 -6.697 1.00 84.31 196 ALA A O 1
ATOM 1458 N N . ASP A 1 197 ? -3.218 8.585 -8.657 1.00 77.25 197 ASP A N 1
ATOM 1459 C CA . ASP A 1 197 ? -1.916 9.191 -8.943 1.00 77.25 197 ASP A CA 1
ATOM 1460 C C . ASP A 1 197 ? -1.935 10.667 -8.520 1.00 77.25 197 ASP A C 1
ATOM 1462 O O . ASP A 1 197 ? -2.841 11.414 -8.905 1.00 77.25 197 ASP A O 1
ATOM 1466 N N . LEU A 1 198 ? -0.977 11.045 -7.672 1.00 76.06 198 LEU A N 1
ATOM 1467 C CA . LEU A 1 198 ? -0.862 12.322 -6.977 1.00 76.06 198 LEU A CA 1
ATOM 1468 C C . LEU A 1 198 ? 0.394 13.059 -7.450 1.00 76.06 198 LEU A C 1
ATOM 1470 O O . LEU A 1 198 ? 1.505 12.808 -6.976 1.00 76.06 198 LEU A O 1
ATOM 1474 N N . ASP A 1 199 ? 0.205 14.006 -8.363 1.00 67.38 199 ASP A N 1
ATOM 1475 C CA . ASP A 1 199 ? 1.252 14.824 -8.984 1.00 67.38 199 ASP A CA 1
ATOM 1476 C C . ASP A 1 199 ? 2.302 14.016 -9.773 1.00 67.38 199 ASP A C 1
ATOM 1478 O O . ASP A 1 199 ? 3.411 14.496 -10.025 1.00 67.38 199 ASP A O 1
ATOM 1482 N N . GLY A 1 200 ? 1.983 12.781 -10.172 1.00 59.25 200 GLY A N 1
ATOM 1483 C CA . GLY A 1 200 ? 2.828 11.990 -11.054 1.00 59.25 200 GLY A CA 1
ATOM 1484 C C . GLY A 1 200 ? 2.803 12.494 -12.494 1.00 59.25 200 GLY A C 1
ATOM 1485 O O . GLY A 1 200 ? 1.861 13.128 -12.976 1.00 59.25 200 GLY A O 1
ATOM 1486 N N . ASN A 1 201 ? 3.872 12.191 -13.228 1.00 61.03 201 ASN A N 1
ATOM 1487 C CA . ASN A 1 201 ? 4.007 12.610 -14.619 1.00 61.03 201 ASN A CA 1
ATOM 1488 C C . ASN A 1 201 ? 3.241 11.647 -15.546 1.00 61.03 201 ASN A C 1
ATOM 1490 O O . ASN A 1 201 ? 3.818 10.733 -16.142 1.00 61.03 201 ASN A O 1
ATOM 1494 N N . LEU A 1 202 ? 1.921 11.838 -15.620 1.00 54.34 202 LEU A N 1
ATOM 1495 C CA . LEU A 1 202 ? 0.988 10.957 -16.328 1.00 54.34 202 LEU A CA 1
ATOM 1496 C C . LEU A 1 202 ? 1.003 11.109 -17.861 1.00 54.34 202 LEU A C 1
ATOM 1498 O O . LEU A 1 202 ? 0.508 10.226 -18.563 1.00 54.34 202 LEU A O 1
ATOM 1502 N N . ALA A 1 203 ? 1.584 12.188 -18.399 1.00 50.56 203 ALA A N 1
ATOM 1503 C CA . ALA A 1 203 ? 1.609 12.468 -19.833 1.00 50.56 203 ALA A CA 1
ATOM 1504 C C . ALA A 1 203 ? 2.870 13.229 -20.272 1.00 50.56 203 ALA A C 1
ATOM 1506 O O . ALA A 1 203 ? 3.356 14.118 -19.585 1.00 50.56 203 ALA A O 1
ATOM 1507 N N . ALA A 1 204 ? 3.304 13.009 -21.515 1.00 43.91 204 ALA A N 1
ATOM 1508 C CA . ALA A 1 204 ? 4.200 13.913 -22.248 1.00 43.91 204 ALA A CA 1
ATOM 1509 C C . ALA A 1 204 ? 3.552 15.286 -22.586 1.00 43.91 204 ALA A C 1
ATOM 1511 O O . ALA A 1 204 ? 3.975 15.941 -23.530 1.00 43.91 204 ALA A O 1
ATOM 1512 N N . SER A 1 205 ? 2.502 15.694 -21.868 1.00 42.72 205 SER A N 1
ATOM 1513 C CA . SER A 1 205 ? 1.618 16.810 -22.208 1.00 42.72 205 SER A CA 1
ATOM 1514 C C . SER A 1 205 ? 0.981 17.401 -20.946 1.00 42.72 205 SER A C 1
ATOM 1516 O O . SER A 1 205 ? -0.216 17.266 -20.705 1.00 42.72 205 SER A O 1
ATOM 1518 N N . THR A 1 206 ? 1.792 18.091 -20.159 1.00 45.62 206 THR A N 1
ATOM 1519 C CA . THR A 1 206 ? 1.371 19.304 -19.454 1.00 45.62 206 THR A CA 1
ATOM 1520 C C . THR A 1 206 ? 2.546 20.261 -19.588 1.00 45.62 206 THR A C 1
ATOM 1522 O O . THR A 1 206 ? 3.585 20.037 -18.969 1.00 45.62 206 THR A O 1
ATOM 1525 N N . ASP A 1 207 ? 2.419 21.287 -20.431 1.00 48.53 207 ASP A N 1
ATOM 1526 C CA . ASP A 1 207 ? 3.482 22.285 -20.652 1.00 48.53 207 ASP A CA 1
ATOM 1527 C C . ASP A 1 207 ? 3.830 23.082 -19.375 1.00 48.53 207 ASP A C 1
ATOM 1529 O O . ASP A 1 207 ? 4.829 23.800 -19.350 1.00 48.53 207 ASP A O 1
ATOM 1533 N N . ASP A 1 208 ? 3.058 22.917 -18.292 1.00 49.22 208 ASP A N 1
ATOM 1534 C CA . ASP A 1 208 ? 3.365 23.465 -16.972 1.00 49.22 208 ASP A CA 1
ATOM 1535 C C . ASP A 1 208 ? 3.514 22.364 -15.894 1.00 49.22 208 ASP A C 1
ATOM 1537 O O . ASP A 1 208 ? 2.508 21.833 -15.412 1.00 49.22 208 ASP A O 1
ATOM 1541 N N . PRO A 1 209 ? 4.746 22.048 -15.449 1.00 50.09 209 PRO A N 1
ATOM 1542 C CA . PRO A 1 209 ? 5.021 21.079 -14.384 1.00 50.09 209 PRO A CA 1
ATOM 1543 C C . PRO A 1 209 ? 4.562 21.529 -12.982 1.00 50.09 209 PRO A C 1
ATOM 1545 O O . PRO A 1 209 ? 4.829 20.830 -12.008 1.00 50.09 209 PRO A O 1
ATOM 1548 N N . ARG A 1 210 ? 3.922 22.701 -12.841 1.00 48.78 210 ARG A N 1
ATOM 1549 C CA . ARG A 1 210 ? 3.420 23.227 -11.558 1.00 48.78 210 ARG A CA 1
ATOM 1550 C C . ARG A 1 210 ? 1.923 23.037 -11.330 1.00 48.78 210 ARG A C 1
ATOM 1552 O O . ARG A 1 210 ? 1.428 23.473 -10.291 1.00 48.78 210 ARG A O 1
ATOM 1559 N N . THR A 1 211 ? 1.196 22.440 -12.272 1.00 44.34 211 THR A N 1
ATOM 1560 C CA . THR A 1 211 ? -0.234 22.173 -12.075 1.00 44.34 211 THR A CA 1
ATOM 1561 C C . THR A 1 211 ? -0.392 20.884 -11.268 1.00 44.34 211 THR A C 1
ATOM 1563 O O . THR A 1 211 ? -0.020 19.833 -11.789 1.00 44.34 211 THR A O 1
ATOM 1566 N N . PRO A 1 212 ? -0.923 20.930 -10.028 1.00 49.53 212 PRO A N 1
ATOM 1567 C CA . PRO A 1 212 ? -1.172 19.712 -9.273 1.00 49.53 212 PRO A CA 1
ATOM 1568 C C . PRO A 1 212 ? -2.210 18.857 -10.006 1.00 49.53 212 PRO A C 1
ATOM 1570 O O . PRO A 1 212 ? -3.220 19.383 -10.496 1.00 49.53 212 PRO A O 1
ATOM 1573 N N . LEU A 1 213 ? -1.949 17.556 -10.099 1.00 56.50 213 LEU A N 1
ATOM 1574 C CA . LEU A 1 213 ? -2.760 16.601 -10.845 1.00 56.50 213 LEU A CA 1
ATOM 1575 C C . LEU A 1 213 ? -3.124 15.435 -9.938 1.00 56.50 213 LEU A C 1
ATOM 1577 O O . LEU A 1 213 ? -2.263 14.669 -9.524 1.00 56.50 213 LEU A O 1
ATOM 1581 N N . VAL A 1 214 ? -4.419 15.271 -9.687 1.00 61.34 214 VAL A N 1
ATOM 1582 C CA . VAL A 1 214 ? -4.952 14.042 -9.099 1.00 61.34 214 VAL A CA 1
ATOM 1583 C C . VAL A 1 214 ? -5.713 13.302 -10.182 1.00 61.34 214 VAL A C 1
ATOM 1585 O O . VAL A 1 214 ? -6.655 13.860 -10.751 1.00 61.34 214 VAL A O 1
ATOM 1588 N N . ALA A 1 215 ? -5.314 12.064 -10.466 1.00 63.03 215 ALA A N 1
ATOM 1589 C CA . ALA A 1 215 ? -6.008 11.203 -11.415 1.00 63.03 215 ALA A CA 1
ATOM 1590 C C . ALA A 1 215 ? -6.449 9.899 -10.751 1.00 63.03 215 ALA A C 1
ATOM 1592 O O . ALA A 1 215 ? -5.631 9.140 -10.232 1.00 63.03 215 ALA A O 1
ATOM 1593 N N . PHE A 1 216 ? -7.752 9.627 -10.819 1.00 73.56 216 PHE A N 1
ATOM 1594 C CA . PHE A 1 216 ? -8.336 8.366 -10.373 1.00 73.56 216 PHE A CA 1
ATOM 1595 C C . PHE A 1 216 ? -8.621 7.454 -11.564 1.00 73.56 216 PHE A C 1
ATOM 1597 O O . PHE A 1 216 ? -9.266 7.864 -12.531 1.00 73.56 216 PHE A O 1
ATOM 1604 N N . PHE A 1 217 ? -8.186 6.203 -11.459 1.00 59.31 217 PHE A N 1
ATOM 1605 C CA . PHE A 1 217 ? -8.486 5.138 -12.409 1.00 59.31 217 PHE A CA 1
ATOM 1606 C C . PHE A 1 217 ? -9.141 3.988 -11.652 1.00 59.31 217 PHE A C 1
ATOM 1608 O O . PHE A 1 217 ? -8.561 3.501 -10.690 1.00 59.31 217 PHE A O 1
ATOM 1615 N N . ASP A 1 218 ? -10.308 3.516 -12.090 1.00 67.62 218 ASP A N 1
ATOM 1616 C CA . ASP A 1 218 ? -10.956 2.320 -11.537 1.00 67.62 218 ASP A CA 1
ATOM 1617 C C . ASP A 1 218 ? -11.298 1.354 -12.676 1.00 67.62 218 ASP A C 1
ATOM 1619 O O . ASP A 1 218 ? -11.967 1.696 -13.655 1.00 67.62 218 ASP A O 1
ATOM 1623 N N . ARG A 1 219 ? -10.822 0.114 -12.550 1.00 64.56 219 ARG A N 1
ATOM 1624 C CA . ARG A 1 219 ? -10.984 -0.937 -13.558 1.00 64.56 219 ARG A CA 1
ATOM 1625 C C . ARG A 1 219 ? -12.442 -1.384 -13.734 1.00 64.56 219 ARG A C 1
ATOM 1627 O O . ARG A 1 219 ? -12.755 -1.985 -14.761 1.00 64.56 219 ARG A O 1
ATOM 1634 N N . ARG A 1 220 ? -13.327 -1.100 -12.774 1.00 61.69 220 ARG A N 1
ATOM 1635 C CA . ARG A 1 220 ? -14.768 -1.412 -12.814 1.00 61.69 220 ARG A CA 1
ATOM 1636 C C . ARG A 1 220 ? -15.567 -0.397 -13.630 1.00 61.69 220 ARG A C 1
ATOM 1638 O O . ARG A 1 220 ? -16.662 -0.719 -14.074 1.00 61.69 220 ARG A O 1
ATOM 1645 N N . LEU A 1 221 ? -15.013 0.787 -13.895 1.00 54.50 221 LEU A N 1
ATOM 1646 C CA . LEU A 1 221 ? -15.668 1.853 -14.661 1.00 54.50 221 LEU A CA 1
ATOM 1647 C C . LEU A 1 221 ? -15.583 1.651 -16.187 1.00 54.50 221 LEU A C 1
ATOM 1649 O O . LEU A 1 221 ? -15.725 2.603 -16.948 1.00 54.50 221 LEU A O 1
ATOM 1653 N N . ARG A 1 222 ? -15.359 0.418 -16.669 1.00 43.78 222 ARG A N 1
ATOM 1654 C CA . ARG A 1 222 ? -15.259 0.098 -18.104 1.00 43.78 222 ARG A CA 1
ATOM 1655 C C . ARG A 1 222 ? -16.629 0.148 -18.791 1.00 43.78 222 ARG A C 1
ATOM 1657 O O . ARG A 1 222 ? -17.223 -0.878 -19.102 1.00 43.78 222 ARG A O 1
ATOM 1664 N N . GLY A 1 223 ? -17.091 1.365 -19.052 1.00 35.81 223 GLY A N 1
ATOM 1665 C CA . GLY A 1 223 ? -18.241 1.692 -19.885 1.00 35.81 223 GLY A CA 1
ATOM 1666 C C . GLY A 1 223 ? -18.093 3.113 -20.422 1.00 35.81 223 GLY A C 1
ATOM 1667 O O . GLY A 1 223 ? -18.595 4.052 -19.818 1.00 35.81 223 GLY A O 1
ATOM 1668 N N . GLY A 1 224 ? -17.383 3.257 -21.544 1.00 31.95 224 GLY A N 1
ATOM 1669 C CA . GLY A 1 224 ? -17.092 4.540 -22.193 1.00 31.95 224 GLY A CA 1
ATOM 1670 C C . GLY A 1 224 ? -15.610 4.898 -22.107 1.00 31.95 224 GLY A C 1
ATOM 1671 O O . GLY A 1 224 ? -14.970 4.707 -21.080 1.00 31.95 224 GLY A O 1
ATOM 1672 N N . GLU A 1 225 ? -15.038 5.339 -23.218 1.00 34.38 225 GLU A N 1
ATOM 1673 C CA . GLU A 1 225 ? -13.619 5.656 -23.371 1.00 34.38 225 GLU A CA 1
ATOM 1674 C C . GLU A 1 225 ? -13.097 6.600 -22.265 1.00 34.38 225 GLU A C 1
ATOM 1676 O O . GLU A 1 225 ? -13.621 7.689 -22.064 1.00 34.38 225 GLU A O 1
ATOM 1681 N N . GLY A 1 226 ? -12.034 6.191 -21.562 1.00 40.25 226 GLY A N 1
ATOM 1682 C CA . GLY A 1 226 ? -11.084 7.120 -20.941 1.00 40.25 226 GLY A CA 1
ATOM 1683 C C . GLY A 1 226 ? -11.582 8.056 -19.832 1.00 40.25 226 GLY A C 1
ATOM 1684 O O . GLY A 1 226 ? -11.145 9.203 -19.794 1.00 40.25 226 GLY A O 1
ATOM 1685 N N . THR A 1 227 ? -12.411 7.615 -18.886 1.00 37.38 227 THR A N 1
ATOM 1686 C CA . THR A 1 227 ? -12.710 8.421 -17.687 1.00 37.38 227 THR A CA 1
ATOM 1687 C C . THR A 1 227 ? -11.580 8.342 -16.654 1.00 37.38 227 THR A C 1
ATOM 1689 O O . THR A 1 227 ? -11.666 7.644 -15.648 1.00 37.38 227 THR A O 1
ATOM 1692 N N . ALA A 1 228 ? -10.503 9.090 -16.903 1.00 40.81 228 ALA A N 1
ATOM 1693 C CA . ALA A 1 228 ? -9.673 9.632 -15.834 1.00 40.81 228 ALA A CA 1
ATOM 1694 C C . ALA A 1 228 ? -10.397 10.867 -15.282 1.00 40.81 228 ALA A C 1
ATOM 1696 O O . ALA A 1 228 ? -10.610 11.834 -16.015 1.00 40.81 228 ALA A O 1
ATOM 1697 N N . VAL A 1 229 ? -10.790 10.862 -14.008 1.00 41.31 229 VAL A N 1
ATOM 1698 C CA . VAL A 1 229 ? -11.186 12.117 -13.352 1.00 41.31 229 VAL A CA 1
ATOM 1699 C C . VAL A 1 229 ? -9.890 12.822 -12.975 1.00 41.31 229 VAL A C 1
ATOM 1701 O O . VAL A 1 229 ? -9.324 12.563 -11.917 1.00 41.31 229 VAL A O 1
ATOM 1704 N N . ALA A 1 230 ? -9.383 13.642 -13.896 1.00 39.50 230 ALA A N 1
ATOM 1705 C CA . ALA A 1 230 ? -8.295 14.570 -13.634 1.00 39.50 230 ALA A CA 1
ATOM 1706 C C . ALA A 1 230 ? -8.890 15.827 -12.989 1.00 39.50 230 ALA A C 1
ATOM 1708 O O . ALA A 1 230 ? -9.575 16.605 -13.652 1.00 39.50 230 ALA A O 1
ATOM 1709 N N . ALA A 1 231 ? -8.659 16.019 -11.693 1.00 37.59 231 ALA A N 1
ATOM 1710 C CA . ALA A 1 231 ? -8.975 17.280 -11.036 1.00 37.59 231 ALA A CA 1
ATOM 1711 C C . ALA A 1 231 ? -7.725 18.167 -11.079 1.00 37.59 231 ALA A C 1
ATOM 1713 O O . ALA A 1 231 ? -6.755 17.908 -10.371 1.00 37.59 231 ALA A O 1
ATOM 1714 N N . THR A 1 232 ? -7.736 19.200 -11.922 1.00 35.78 232 THR A N 1
ATOM 1715 C CA . THR A 1 232 ? -6.724 20.261 -11.911 1.00 35.78 232 THR A CA 1
ATOM 1716 C C . THR A 1 232 ? -7.266 21.447 -11.118 1.00 35.78 232 THR A C 1
ATOM 1718 O O . THR A 1 232 ? -8.313 22.014 -11.435 1.00 35.78 232 THR A O 1
ATOM 1721 N N . ALA A 1 233 ? -6.569 21.841 -10.054 1.00 32.59 233 ALA A N 1
ATOM 1722 C CA . ALA A 1 233 ? -6.887 23.080 -9.354 1.00 32.59 233 ALA A CA 1
ATOM 1723 C C . ALA A 1 233 ? -6.279 24.253 -10.138 1.00 32.59 233 ALA A C 1
ATOM 1725 O O . ALA A 1 233 ? -5.091 24.550 -10.010 1.00 32.59 233 ALA A O 1
ATOM 1726 N N . ALA A 1 234 ? -7.078 24.920 -10.975 1.00 29.81 234 ALA A N 1
ATOM 1727 C CA . ALA A 1 234 ? -6.654 26.159 -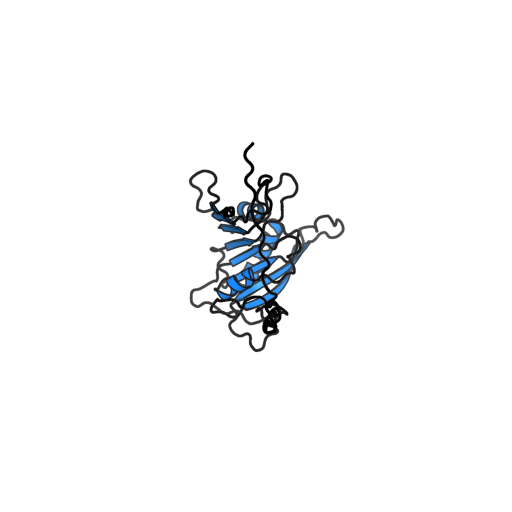11.619 1.00 29.81 234 ALA A CA 1
ATOM 1728 C C . ALA A 1 234 ? -6.413 27.236 -10.547 1.00 29.81 234 ALA A C 1
ATOM 1730 O O . ALA A 1 234 ? -7.311 27.587 -9.777 1.00 29.81 234 ALA A O 1
ATOM 1731 N N . ARG A 1 235 ? -5.192 27.775 -10.487 1.00 31.36 235 ARG A N 1
ATOM 1732 C CA . ARG A 1 235 ? -4.864 28.903 -9.610 1.00 31.36 235 ARG A CA 1
ATOM 1733 C C . ARG A 1 235 ? -5.591 30.142 -10.143 1.00 31.36 235 ARG A C 1
ATOM 1735 O O . ARG A 1 235 ? -5.281 30.610 -11.234 1.00 31.36 235 ARG A O 1
ATOM 1742 N N . ALA A 1 236 ? -6.557 30.667 -9.391 1.00 33.53 236 ALA A N 1
ATOM 1743 C CA . ALA A 1 236 ? -7.178 31.950 -9.706 1.00 33.53 236 ALA A CA 1
ATOM 1744 C C . ALA A 1 236 ? -6.096 33.046 -9.697 1.00 33.53 236 ALA A C 1
ATOM 1746 O O . ALA A 1 236 ? -5.416 33.244 -8.686 1.00 33.53 236 ALA A O 1
ATOM 1747 N N . GLY A 1 237 ? -5.897 33.694 -10.847 1.00 33.66 237 GLY A N 1
ATOM 1748 C CA . GLY A 1 237 ? -4.924 34.769 -11.022 1.00 33.66 237 GLY A CA 1
ATOM 1749 C C . GLY A 1 237 ? -5.213 35.954 -10.098 1.00 33.66 237 GLY A C 1
ATOM 1750 O O . GLY A 1 237 ? -6.373 36.285 -9.849 1.00 33.66 237 GLY A O 1
ATOM 1751 N N . ARG A 1 238 ? -4.142 36.564 -9.587 1.00 33.31 238 ARG A N 1
ATOM 1752 C CA . ARG A 1 238 ? -4.155 37.900 -8.983 1.00 33.31 238 ARG A CA 1
ATOM 1753 C C . ARG A 1 238 ? -3.688 38.919 -10.006 1.00 33.31 238 ARG A C 1
ATOM 1755 O O . ARG A 1 238 ? -2.763 38.561 -10.768 1.00 33.31 238 ARG A O 1
#

pLDDT: mean 73.44, std 21.72, range [28.27, 97.38]